Protein AF-A0ABD4Z8I0-F1 (afdb_monomer_lite)

Organism: NCBI:txid3050454

Radius of gyration: 18.91 Å; chains: 1; bounding box: 62×38×51 Å

InterPro domains:
  IPR009181 Methanogenesis marker 8 protein [PF09872] (15-259)

Foldseek 3Di:
DFWWWFAFQQWIWTQDQVRDIDGPGWHPHQAAVLCCVQPVDGGGGRVVRSVLVSVCCVPQVALHLSGWQDQDAQDLDFPLVLVLVCLVVPLWQWEFDQAAQQATKTQRHSSLSNRRRRSGGGTPAHAHDPSVCVVCVVNPIDGQDNHGSYHQQLSSLVVCLVVPIQRYEYEDELVRLVSLVSNVVSCVVSVGHYAYAYDNNSNHDPVSLVSCLSHQKHFCGPPVSSQVSCQQQFPDWDDASGTMGGRDPSSVVSVVVSVVPDPDDDDDDDDRPPDHDDDPDDPPPDDDD

pLDDT: mean 91.55, std 12.1, range [33.56, 98.88]

Secondary structure (DSSP, 8-state):
--EEEEEETTEEEEEETTS-EEEEE--S-S--HHHHHHH---S--HHHHHHHHHHHHHHH-TTSTT-----S---TT-HHHHHHHHHHTTS-SEEEEEETTTEEEEE-SHHHHHHHHTT--EEEE----HHHHHHHHHTTEEES-TTT----HHHHHHHHHHTT-SEEEEEEEGGGTHHHHHHHHHHHHHT-EEEEEEE-GGG--GGGHHHHTT-SEEE-TT-HHHHHHHHTT-SEEE-SSS-EEE-SHHHHHHHHHHHHT-SS-------PSSP--------TT----

Structure (mmCIF, N/CA/C/O backbone):
data_AF-A0ABD4Z8I0-F1
#
_entry.id   AF-A0ABD4Z8I0-F1
#
loop_
_atom_site.group_PDB
_atom_site.id
_atom_site.type_symbol
_atom_site.label_atom_id
_atom_site.label_alt_id
_atom_site.label_comp_id
_atom_site.label_asym_id
_atom_site.label_entity_id
_atom_site.label_seq_id
_atom_site.pdbx_PDB_ins_code
_atom_site.Cartn_x
_atom_site.Cartn_y
_atom_site.Cartn_z
_atom_site.occupancy
_atom_site.B_iso_or_equiv
_atom_site.auth_seq_id
_atom_site.auth_comp_id
_atom_site.auth_asym_id
_atom_site.auth_atom_id
_atom_site.pdbx_PDB_model_num
ATOM 1 N N . MET A 1 1 ? 5.640 9.963 -25.046 1.00 85.56 1 MET A N 1
ATOM 2 C CA . MET A 1 1 ? 5.713 8.555 -24.612 1.00 85.56 1 MET A CA 1
ATOM 3 C C . MET A 1 1 ? 5.265 8.479 -23.166 1.00 85.56 1 MET A C 1
ATOM 5 O O . MET A 1 1 ? 5.742 9.273 -22.357 1.00 85.56 1 MET A O 1
ATOM 9 N N . ARG A 1 2 ? 4.305 7.608 -22.857 1.00 96.38 2 ARG A N 1
ATOM 10 C CA . ARG A 1 2 ? 3.796 7.412 -21.491 1.00 96.38 2 ARG A CA 1
ATOM 11 C C . ARG A 1 2 ? 4.719 6.479 -20.707 1.00 96.38 2 ARG A C 1
ATOM 13 O O . ARG A 1 2 ? 5.420 5.656 -21.296 1.00 96.38 2 ARG A O 1
ATOM 20 N N . PHE A 1 3 ? 4.725 6.626 -19.385 1.00 98.00 3 PHE A N 1
ATOM 21 C CA . PHE A 1 3 ? 5.521 5.791 -18.491 1.00 98.00 3 PHE A CA 1
ATOM 22 C C . PHE A 1 3 ? 4.865 5.639 -17.118 1.00 98.00 3 PHE A C 1
ATOM 24 O O . PHE A 1 3 ? 4.174 6.544 -16.641 1.00 98.00 3 PHE A O 1
ATOM 31 N N . HIS A 1 4 ? 5.124 4.502 -16.482 1.00 98.19 4 HIS A N 1
ATOM 32 C CA . HIS A 1 4 ? 4.939 4.301 -15.050 1.00 98.19 4 HIS A CA 1
ATOM 33 C C . HIS A 1 4 ? 6.211 4.731 -14.322 1.00 98.19 4 HIS A C 1
ATOM 35 O O . HIS A 1 4 ? 7.306 4.590 -14.862 1.00 98.19 4 HIS A O 1
ATOM 41 N N . GLU A 1 5 ? 6.080 5.223 -13.097 1.00 98.06 5 GLU A N 1
ATOM 42 C CA . GLU A 1 5 ? 7.214 5.513 -12.222 1.00 98.06 5 GLU A CA 1
ATOM 43 C C . GLU A 1 5 ? 7.018 4.755 -10.912 1.00 98.06 5 GLU A C 1
ATOM 45 O O . GLU A 1 5 ? 5.968 4.878 -10.277 1.00 98.06 5 GLU A O 1
ATOM 50 N N . ALA A 1 6 ? 7.989 3.928 -10.530 1.00 96.88 6 ALA A N 1
ATOM 51 C CA . ALA A 1 6 ? 7.860 2.984 -9.425 1.00 96.88 6 ALA A CA 1
ATOM 52 C C . ALA A 1 6 ? 9.113 2.948 -8.542 1.00 96.88 6 ALA A C 1
ATOM 54 O O . ALA A 1 6 ? 10.207 3.338 -8.944 1.00 96.88 6 ALA A O 1
ATOM 55 N N . LEU A 1 7 ? 8.935 2.446 -7.324 1.00 93.62 7 LEU A N 1
ATOM 56 C CA . LEU A 1 7 ? 9.981 2.210 -6.344 1.00 93.62 7 LEU A CA 1
ATOM 57 C C . LEU A 1 7 ? 10.400 0.749 -6.395 1.00 93.62 7 LEU A C 1
ATOM 59 O O . LEU A 1 7 ? 9.607 -0.124 -6.064 1.00 93.62 7 LEU A O 1
ATOM 63 N N . VAL A 1 8 ? 11.652 0.460 -6.729 1.00 89.06 8 VAL A N 1
ATOM 64 C CA . VAL A 1 8 ? 12.157 -0.921 -6.780 1.00 89.06 8 VAL A CA 1
ATOM 65 C C . VAL A 1 8 ? 13.510 -0.963 -6.093 1.00 89.06 8 VAL A C 1
ATOM 67 O O . VAL A 1 8 ? 14.399 -0.209 -6.443 1.00 89.06 8 VAL A O 1
ATOM 70 N N . MET A 1 9 ? 13.674 -1.794 -5.061 1.00 82.50 9 MET A N 1
ATOM 71 C CA . MET A 1 9 ? 14.958 -1.966 -4.350 1.00 82.50 9 MET A CA 1
ATOM 72 C C . MET A 1 9 ? 15.598 -0.673 -3.794 1.00 82.50 9 MET A C 1
ATOM 74 O O . MET A 1 9 ? 16.811 -0.602 -3.614 1.00 82.50 9 MET A O 1
ATOM 78 N N . GLY A 1 10 ? 14.799 0.349 -3.473 1.00 84.12 10 GLY A N 1
ATOM 79 C CA . GLY A 1 10 ? 15.341 1.648 -3.052 1.00 84.12 10 GLY A CA 1
ATOM 80 C C . GLY A 1 10 ? 15.890 2.488 -4.208 1.00 84.12 10 GLY A C 1
ATOM 81 O O . GLY A 1 10 ? 16.759 3.321 -3.977 1.00 84.12 10 GLY A O 1
ATOM 82 N N . SER A 1 11 ? 15.390 2.243 -5.416 1.00 89.88 11 SER A N 1
ATOM 83 C CA . SER A 1 11 ? 15.531 3.065 -6.617 1.00 89.88 11 SER A CA 1
ATOM 84 C C . SER A 1 11 ? 14.196 3.672 -7.017 1.00 89.88 11 SER A C 1
ATOM 86 O O . SER A 1 11 ? 13.140 3.157 -6.640 1.00 89.88 11 SER A O 1
ATOM 88 N N . VAL A 1 12 ? 14.268 4.697 -7.860 1.00 95.25 12 VAL A N 1
ATOM 89 C CA . VAL A 1 12 ? 13.157 5.164 -8.691 1.00 95.25 12 VAL A CA 1
ATOM 90 C C . VAL A 1 12 ? 13.407 4.686 -10.116 1.00 95.25 12 VAL A C 1
ATOM 92 O O . VAL A 1 12 ? 14.490 4.901 -10.660 1.00 95.25 12 VAL A O 1
ATOM 95 N N . VAL A 1 13 ? 12.418 4.024 -10.708 1.00 96.88 13 VAL A N 1
ATOM 96 C CA . VAL A 1 13 ? 12.482 3.497 -12.076 1.00 96.88 13 VAL A CA 1
ATOM 97 C C . VAL A 1 13 ? 11.341 4.048 -12.914 1.00 96.88 13 VAL A C 1
ATOM 99 O O . VAL A 1 13 ? 10.226 4.201 -12.412 1.00 96.88 13 VAL A O 1
ATOM 102 N N . ARG A 1 14 ? 11.602 4.294 -14.198 1.00 98.12 14 ARG A N 1
ATOM 103 C CA . ARG A 1 14 ? 10.578 4.578 -15.205 1.00 98.12 14 ARG A CA 1
ATOM 104 C C . ARG A 1 14 ? 10.421 3.384 -16.128 1.00 98.12 14 ARG A C 1
ATOM 106 O O . ARG A 1 14 ? 11.404 2.879 -16.662 1.00 98.12 14 ARG A O 1
ATOM 113 N N . ILE A 1 15 ? 9.180 2.948 -16.312 1.00 98.06 15 ILE A N 1
ATOM 114 C CA . ILE A 1 15 ? 8.806 1.868 -17.225 1.00 98.06 15 ILE A CA 1
ATOM 115 C C . ILE A 1 15 ? 7.952 2.479 -18.328 1.00 98.06 15 ILE A C 1
ATOM 117 O O . ILE A 1 15 ? 6.819 2.898 -18.082 1.00 98.06 15 ILE A O 1
ATOM 121 N N . TYR A 1 16 ? 8.505 2.572 -19.529 1.00 97.75 16 TYR A N 1
ATOM 122 C CA . TYR A 1 16 ? 7.859 3.202 -20.674 1.00 97.75 16 TYR A CA 1
ATOM 123 C C . TYR A 1 16 ? 6.916 2.233 -21.392 1.00 97.75 16 TYR A C 1
ATOM 125 O O . TYR A 1 16 ? 7.100 1.018 -21.349 1.00 97.75 16 TYR A O 1
ATOM 133 N N . GLU A 1 17 ? 5.914 2.770 -22.092 1.00 95.44 17 GLU A N 1
ATOM 134 C CA . GLU A 1 17 ? 4.893 1.965 -22.791 1.00 95.44 17 GLU A CA 1
ATOM 135 C C . GLU A 1 17 ? 5.459 1.020 -23.869 1.00 95.44 17 GLU A C 1
ATOM 137 O O . GLU A 1 17 ? 4.833 0.023 -24.212 1.00 95.44 17 GLU A O 1
ATOM 142 N N . ASN A 1 18 ? 6.666 1.295 -24.374 1.00 95.12 18 ASN A N 1
ATOM 143 C CA . ASN A 1 18 ? 7.387 0.432 -25.315 1.00 95.12 18 ASN A CA 1
ATOM 144 C C . ASN A 1 18 ? 8.203 -0.688 -24.635 1.00 95.12 18 ASN A C 1
ATOM 146 O O . ASN A 1 18 ? 8.913 -1.427 -25.314 1.00 95.12 18 ASN A O 1
ATOM 150 N N . GLY A 1 19 ? 8.148 -0.797 -23.308 1.00 94.56 19 GLY A N 1
ATOM 151 C CA . GLY A 1 19 ? 8.889 -1.782 -22.526 1.00 94.56 19 GLY A CA 1
ATOM 152 C C . GLY A 1 19 ? 10.311 -1.369 -22.137 1.00 94.56 19 GLY A C 1
ATOM 153 O O . GLY A 1 19 ? 11.003 -2.143 -21.474 1.00 94.56 19 GLY A O 1
ATOM 154 N N . PHE A 1 20 ? 10.764 -0.169 -22.520 1.00 96.69 20 PHE A N 1
ATOM 155 C CA . PHE A 1 20 ? 12.043 0.363 -22.056 1.00 96.69 20 PHE A CA 1
ATOM 156 C C . PHE A 1 20 ? 11.981 0.670 -20.554 1.00 96.69 20 PHE A C 1
ATOM 158 O O . PHE A 1 20 ? 10.983 1.201 -20.060 1.00 96.69 20 PHE A O 1
ATOM 165 N N . VAL A 1 21 ? 13.051 0.339 -19.831 1.00 97.31 21 VAL A N 1
ATOM 166 C CA . VAL A 1 21 ? 13.174 0.556 -18.387 1.00 97.31 21 VAL A CA 1
ATOM 167 C C . VAL A 1 21 ? 14.379 1.451 -18.138 1.00 97.31 21 VAL A C 1
ATOM 169 O O . VAL A 1 21 ? 15.482 1.141 -18.569 1.00 97.31 21 VAL A O 1
ATOM 172 N N . GLU A 1 22 ? 14.158 2.551 -17.429 1.00 96.62 22 GLU A N 1
ATOM 173 C CA . GLU A 1 22 ? 15.185 3.517 -17.045 1.00 96.62 22 GLU A CA 1
ATOM 174 C C . GLU A 1 22 ? 15.297 3.555 -15.519 1.00 96.62 22 GLU A C 1
ATOM 176 O O . GLU A 1 22 ? 14.308 3.792 -14.818 1.00 96.62 22 GLU A O 1
ATOM 181 N N . VAL A 1 23 ? 16.502 3.350 -14.986 1.00 95.19 23 VAL A N 1
ATOM 182 C CA . VAL A 1 23 ? 16.783 3.527 -13.556 1.00 95.19 23 VAL A CA 1
ATOM 183 C C . VAL A 1 23 ? 17.153 4.990 -13.311 1.00 95.19 23 VAL A C 1
ATOM 185 O O . VAL A 1 23 ? 18.287 5.400 -13.530 1.00 95.19 23 VAL A O 1
ATOM 188 N N . VAL A 1 24 ? 16.177 5.785 -12.871 1.00 94.69 24 VAL A N 1
ATOM 189 C CA . VAL A 1 24 ? 16.322 7.239 -12.673 1.00 94.69 24 VAL A CA 1
ATOM 190 C C . VAL A 1 24 ? 17.129 7.552 -11.414 1.00 94.69 24 VAL A C 1
ATOM 192 O O . VAL A 1 24 ? 17.968 8.449 -11.411 1.00 94.69 24 VAL A O 1
ATOM 195 N N . GLU A 1 25 ? 16.899 6.792 -10.341 1.00 90.62 25 GLU A N 1
ATOM 196 C CA . GLU A 1 25 ? 17.693 6.871 -9.114 1.00 90.62 25 GLU A CA 1
ATOM 197 C C . GLU A 1 25 ? 18.326 5.517 -8.796 1.00 90.62 25 GLU A C 1
ATOM 199 O O . GLU A 1 25 ? 17.646 4.491 -8.721 1.00 90.62 25 GLU A O 1
ATOM 204 N N . LYS A 1 26 ? 19.640 5.516 -8.558 1.00 85.50 26 LYS A N 1
ATOM 205 C CA . LYS A 1 26 ? 20.409 4.309 -8.229 1.00 85.50 26 LYS A CA 1
ATOM 206 C C . LYS A 1 26 ? 19.946 3.689 -6.902 1.00 85.50 26 LYS A C 1
ATOM 208 O O . LYS A 1 26 ? 19.516 4.420 -6.005 1.00 85.50 26 LYS A O 1
ATOM 213 N N . PRO A 1 27 ? 20.055 2.358 -6.738 1.00 81.69 27 PRO A N 1
ATOM 214 C CA . PRO A 1 27 ? 19.539 1.690 -5.550 1.00 81.69 27 PRO A CA 1
ATOM 215 C C . PRO A 1 27 ? 20.328 2.098 -4.310 1.00 81.69 27 PRO A C 1
ATOM 217 O O . PRO A 1 27 ? 21.538 1.889 -4.234 1.00 81.69 27 PRO A O 1
ATOM 220 N N . ARG A 1 28 ? 19.631 2.634 -3.302 1.00 79.19 28 ARG A N 1
ATOM 221 C CA . ARG A 1 28 ? 20.237 2.934 -1.991 1.00 79.19 28 ARG A CA 1
ATOM 222 C C . ARG A 1 28 ? 20.462 1.684 -1.142 1.00 79.19 28 ARG A C 1
ATOM 224 O O . ARG A 1 28 ? 21.329 1.675 -0.275 1.00 79.19 28 ARG A O 1
ATOM 231 N N . ASN A 1 29 ? 19.705 0.618 -1.404 1.00 68.25 29 ASN A N 1
ATOM 232 C CA . ASN A 1 29 ? 19.872 -0.656 -0.718 1.00 68.25 29 ASN A CA 1
ATOM 233 C C . ASN A 1 29 ? 20.777 -1.566 -1.534 1.00 68.25 29 ASN A C 1
ATOM 235 O O . ASN A 1 29 ? 20.322 -2.151 -2.513 1.00 68.25 29 ASN A O 1
ATOM 239 N N . LEU A 1 30 ? 22.017 -1.773 -1.095 1.00 66.06 30 LEU A N 1
ATOM 240 C CA . LEU A 1 30 ? 22.921 -2.735 -1.736 1.00 66.06 30 LEU A CA 1
ATOM 241 C C . LEU A 1 30 ? 22.461 -4.189 -1.565 1.00 66.06 30 LEU A C 1
ATOM 243 O O . LEU A 1 30 ? 22.840 -5.039 -2.363 1.00 66.06 30 LEU A O 1
ATOM 247 N N . PHE A 1 31 ? 21.632 -4.475 -0.559 1.00 67.31 31 PHE A N 1
ATOM 248 C CA . PHE A 1 31 ? 21.073 -5.796 -0.295 1.00 67.31 31 PHE A CA 1
ATOM 249 C C . PHE A 1 31 ? 19.649 -5.674 0.254 1.00 67.31 31 PHE A C 1
ATOM 251 O O . PHE A 1 31 ? 19.366 -4.824 1.098 1.00 67.31 31 PHE A O 1
ATOM 258 N N . CYS A 1 32 ? 18.745 -6.535 -0.216 1.00 66.88 32 CYS A N 1
ATOM 259 C CA . CYS A 1 32 ? 17.388 -6.637 0.304 1.00 66.88 32 CYS A CA 1
ATOM 260 C C . CYS A 1 32 ? 17.025 -8.117 0.488 1.00 66.88 32 CYS A C 1
ATOM 262 O O . CYS A 1 32 ? 16.936 -8.850 -0.495 1.00 66.88 32 CYS A O 1
ATOM 264 N N . PRO A 1 33 ? 16.759 -8.575 1.717 1.00 67.00 33 PRO A N 1
ATOM 265 C CA . PRO A 1 33 ? 16.459 -9.983 1.964 1.00 67.00 33 PRO A CA 1
ATOM 266 C C . PRO A 1 33 ? 15.163 -10.483 1.315 1.00 67.00 33 PRO A C 1
ATOM 268 O O . PRO A 1 33 ? 15.083 -11.650 0.943 1.00 67.00 33 PRO A O 1
ATOM 271 N N . TYR A 1 34 ? 14.163 -9.611 1.131 1.00 72.00 34 TYR A N 1
ATOM 272 C CA . TYR A 1 34 ? 12.989 -9.933 0.309 1.00 72.00 34 TYR A CA 1
ATOM 273 C C . TYR A 1 34 ? 13.401 -10.210 -1.135 1.00 72.00 34 TYR A C 1
ATOM 275 O O . TYR A 1 34 ? 12.958 -11.192 -1.717 1.00 72.00 34 TYR A O 1
ATOM 283 N N . MET A 1 35 ? 14.309 -9.404 -1.688 1.00 74.31 35 MET A N 1
ATOM 284 C CA . MET A 1 35 ? 14.803 -9.609 -3.048 1.00 74.31 35 MET A CA 1
ATOM 285 C C . MET A 1 35 ? 15.631 -10.883 -3.187 1.00 74.31 35 MET A C 1
ATOM 287 O O . MET A 1 35 ? 15.510 -11.573 -4.195 1.00 74.31 35 MET A O 1
ATOM 291 N N . LEU A 1 36 ? 16.413 -11.237 -2.166 1.00 72.31 36 LEU A N 1
ATOM 292 C CA . LEU A 1 36 ? 17.097 -12.525 -2.123 1.00 72.31 36 LEU A CA 1
ATOM 293 C C . LEU A 1 36 ? 16.096 -13.686 -2.088 1.00 72.31 36 LEU A C 1
ATOM 295 O O . LEU A 1 36 ? 16.234 -14.629 -2.858 1.00 72.31 36 LEU A O 1
ATOM 299 N N . ARG A 1 37 ? 15.086 -13.615 -1.214 1.00 73.38 37 ARG A N 1
ATOM 300 C CA . ARG A 1 37 ? 14.107 -14.694 -1.021 1.00 73.38 37 ARG A CA 1
ATOM 301 C C . ARG A 1 37 ? 13.202 -14.893 -2.236 1.00 73.38 37 ARG A C 1
ATOM 303 O O . ARG A 1 37 ? 12.928 -16.029 -2.592 1.00 73.38 37 ARG A O 1
ATOM 310 N N . VAL A 1 38 ? 12.725 -13.804 -2.836 1.00 71.06 38 VAL A N 1
ATOM 311 C CA . VAL A 1 38 ? 11.720 -13.848 -3.910 1.00 71.06 38 VAL A CA 1
ATOM 312 C C . VAL A 1 38 ? 12.360 -13.898 -5.298 1.00 71.06 38 VAL A C 1
ATOM 314 O O . VAL A 1 38 ? 11.817 -14.542 -6.186 1.00 71.06 38 VAL A O 1
ATOM 317 N N . TYR A 1 39 ? 13.518 -13.257 -5.492 1.00 73.12 39 TYR A N 1
ATOM 318 C CA . TYR A 1 39 ? 14.151 -13.117 -6.813 1.00 73.12 39 TYR A CA 1
ATOM 319 C C . TYR A 1 39 ? 15.596 -13.641 -6.870 1.00 73.12 39 TYR A C 1
ATOM 321 O O . TYR A 1 39 ? 16.251 -13.494 -7.896 1.00 73.12 39 TYR A O 1
ATOM 329 N N . GLY A 1 40 ? 16.140 -14.213 -5.789 1.00 73.62 40 GLY A N 1
ATOM 330 C CA . GLY A 1 40 ? 17.520 -14.720 -5.761 1.00 73.62 40 GLY A CA 1
ATOM 331 C C . GLY A 1 40 ? 18.603 -13.633 -5.809 1.00 73.62 40 GLY A C 1
ATOM 332 O O . GLY A 1 40 ? 19.782 -13.936 -5.999 1.00 73.62 40 GLY A O 1
ATOM 333 N N . VAL A 1 41 ? 18.236 -12.361 -5.630 1.00 74.31 41 VAL A N 1
ATOM 334 C CA . VAL A 1 41 ? 19.145 -11.222 -5.807 1.00 74.31 41 VAL A CA 1
ATOM 335 C C . VAL A 1 41 ? 20.011 -10.995 -4.565 1.00 74.31 41 VAL A C 1
ATOM 337 O O . VAL A 1 41 ? 19.510 -10.674 -3.488 1.00 74.31 41 VAL A O 1
ATOM 340 N N . ARG A 1 42 ? 21.336 -11.107 -4.729 1.00 71.94 42 ARG A N 1
ATOM 341 C CA . ARG A 1 42 ? 22.329 -10.935 -3.647 1.00 71.94 42 ARG A CA 1
ATOM 342 C C . ARG A 1 42 ? 22.892 -9.522 -3.517 1.00 71.94 42 ARG A C 1
ATOM 344 O O . ARG A 1 42 ? 23.338 -9.159 -2.435 1.00 71.94 42 ARG A O 1
ATOM 351 N N . LYS A 1 43 ? 22.898 -8.738 -4.595 1.00 73.44 43 LYS A N 1
ATOM 352 C CA . LYS A 1 43 ? 23.393 -7.359 -4.595 1.00 73.44 43 LYS A CA 1
ATOM 353 C C . LYS A 1 43 ? 22.575 -6.515 -5.560 1.00 73.44 43 LYS A C 1
ATOM 355 O O . LYS A 1 43 ? 22.285 -6.973 -6.659 1.00 73.44 43 LYS A O 1
ATOM 360 N N . SER A 1 44 ? 22.224 -5.302 -5.155 1.00 71.50 44 SER A N 1
ATOM 361 C CA . SER A 1 44 ? 21.521 -4.346 -6.009 1.00 71.50 44 SER A CA 1
ATOM 36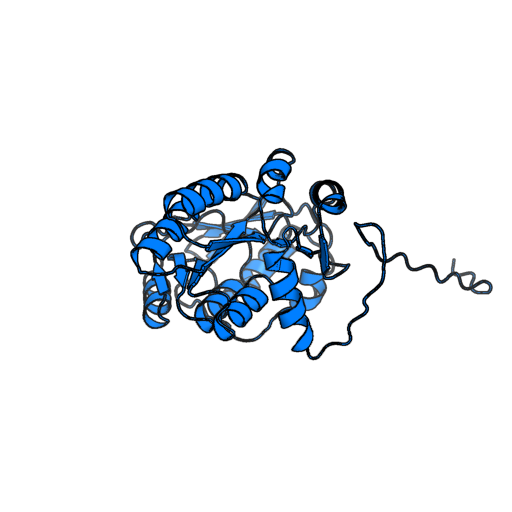2 C C . SER A 1 44 ? 22.518 -3.435 -6.724 1.00 71.50 44 SER A C 1
ATOM 364 O O . SER A 1 44 ? 23.365 -2.806 -6.090 1.00 71.50 44 SER A O 1
ATOM 366 N N . CYS A 1 45 ? 22.374 -3.335 -8.038 1.00 80.44 45 CYS A N 1
ATOM 367 C CA . CYS A 1 45 ? 22.930 -2.292 -8.898 1.00 80.44 45 CYS A CA 1
ATOM 368 C C . CYS A 1 45 ? 21.864 -1.918 -9.940 1.00 80.44 45 CYS A C 1
ATOM 370 O O . CYS A 1 45 ? 20.795 -2.530 -9.960 1.00 80.44 45 CYS A O 1
ATOM 372 N N . GLU A 1 46 ? 22.133 -0.922 -10.781 1.00 84.31 46 GLU A N 1
ATOM 373 C CA . GLU A 1 46 ? 21.199 -0.490 -11.833 1.00 84.31 46 GLU A CA 1
ATOM 374 C C . GLU A 1 46 ? 20.771 -1.652 -12.736 1.00 84.31 46 GLU A C 1
ATOM 376 O O . GLU A 1 46 ? 19.575 -1.908 -12.848 1.00 84.31 46 GLU A O 1
ATOM 381 N N . ASP A 1 47 ? 21.725 -2.432 -13.251 1.00 86.56 47 ASP A N 1
ATOM 382 C CA . ASP A 1 47 ? 21.445 -3.583 -14.124 1.00 86.56 47 ASP A CA 1
ATOM 383 C C . ASP A 1 47 ? 20.528 -4.616 -13.456 1.00 86.56 47 ASP A C 1
ATOM 385 O O . ASP A 1 47 ? 19.630 -5.180 -14.077 1.00 86.56 47 ASP A O 1
ATOM 389 N N . VAL A 1 48 ? 20.726 -4.857 -12.156 1.00 86.00 48 VAL A N 1
ATOM 390 C CA . VAL A 1 48 ? 19.898 -5.788 -11.380 1.00 86.00 48 VAL A CA 1
ATOM 391 C C . VAL A 1 48 ? 18.494 -5.229 -11.168 1.00 86.00 48 VAL A C 1
ATOM 393 O O . VAL A 1 48 ? 17.522 -5.978 -11.264 1.00 86.00 48 VAL A O 1
ATOM 396 N N . VAL A 1 49 ? 18.365 -3.930 -10.891 1.00 88.44 49 VAL A N 1
ATOM 397 C CA . VAL A 1 49 ? 17.058 -3.271 -10.761 1.00 88.44 49 VAL A CA 1
ATOM 398 C C . VAL A 1 49 ? 16.298 -3.364 -12.082 1.00 88.44 49 VAL A C 1
ATOM 400 O O . VAL A 1 49 ? 15.144 -3.795 -12.089 1.00 88.44 49 VAL A O 1
ATOM 403 N N . GLU A 1 50 ? 16.949 -3.035 -13.197 1.00 92.81 50 GLU A N 1
ATOM 404 C CA . GLU A 1 50 ? 16.371 -3.144 -14.535 1.00 92.81 50 GLU A CA 1
ATOM 405 C C . GLU A 1 50 ? 15.949 -4.587 -14.847 1.00 92.81 50 GLU A C 1
ATOM 407 O O . GLU A 1 50 ? 14.821 -4.831 -15.281 1.00 92.81 50 GLU A O 1
ATOM 412 N N . HIS A 1 51 ? 16.821 -5.558 -14.560 1.00 91.44 51 HIS A N 1
ATOM 413 C CA . HIS A 1 51 ? 16.547 -6.975 -14.775 1.00 91.44 51 HIS A CA 1
ATOM 414 C C . HIS A 1 51 ? 15.340 -7.465 -13.967 1.00 91.44 51 HIS A C 1
ATOM 416 O O . HIS A 1 51 ? 14.471 -8.139 -14.514 1.00 91.44 51 HIS A O 1
ATOM 422 N N . VAL A 1 52 ? 15.238 -7.096 -12.685 1.00 90.62 52 VAL A N 1
ATOM 423 C CA . VAL A 1 52 ? 14.086 -7.446 -11.839 1.00 90.62 52 VAL A CA 1
ATOM 424 C C . VAL A 1 52 ? 12.796 -6.852 -12.397 1.00 90.62 52 VAL A C 1
ATOM 426 O O . VAL A 1 52 ? 11.775 -7.538 -12.435 1.00 90.62 52 VAL A O 1
ATOM 429 N N . VAL A 1 53 ? 12.814 -5.584 -12.819 1.00 94.38 53 VAL A N 1
ATOM 430 C CA . VAL A 1 53 ? 11.632 -4.937 -13.408 1.00 94.38 53 VAL A CA 1
ATOM 431 C C . VAL A 1 53 ? 11.209 -5.676 -14.675 1.00 94.38 53 VAL A C 1
ATOM 433 O O . VAL A 1 53 ? 10.050 -6.073 -14.784 1.00 94.38 53 VAL A O 1
ATOM 436 N N . LYS A 1 54 ? 12.149 -5.955 -15.584 1.00 95.19 54 LYS A N 1
ATOM 437 C CA . LYS A 1 54 ? 11.885 -6.721 -16.810 1.00 95.19 54 LYS A CA 1
ATOM 438 C C . LYS A 1 54 ? 11.352 -8.121 -16.516 1.00 95.19 54 LYS A C 1
ATOM 440 O O . LYS A 1 54 ? 10.388 -8.544 -17.148 1.00 95.19 54 LYS A O 1
ATOM 445 N N . LEU A 1 55 ? 11.908 -8.819 -15.526 1.00 93.69 55 LEU A N 1
ATOM 446 C CA . LEU A 1 55 ? 11.415 -10.129 -15.100 1.00 93.69 55 LEU A CA 1
ATOM 447 C C . LEU A 1 55 ? 9.954 -10.046 -14.645 1.00 93.69 55 LEU A C 1
ATOM 449 O O . LEU A 1 55 ? 9.140 -10.867 -15.055 1.00 93.69 55 LEU A O 1
ATOM 453 N N . LYS A 1 56 ? 9.592 -9.034 -13.850 1.00 94.12 56 LYS A N 1
ATOM 454 C CA . LYS A 1 56 ? 8.203 -8.831 -13.413 1.00 94.12 56 LYS A CA 1
ATOM 455 C C . LYS A 1 56 ? 7.255 -8.542 -14.573 1.00 94.12 56 LYS A C 1
ATOM 457 O O . LYS A 1 56 ? 6.136 -9.048 -14.576 1.00 94.12 56 LYS A O 1
ATOM 462 N N . MET A 1 57 ? 7.698 -7.756 -15.551 1.00 95.56 57 MET A N 1
ATOM 463 C CA . MET A 1 57 ? 6.924 -7.485 -16.764 1.00 95.56 57 MET A CA 1
ATOM 464 C C . MET A 1 57 ? 6.695 -8.765 -17.573 1.00 95.56 57 MET A C 1
ATOM 466 O O . MET A 1 57 ? 5.591 -8.998 -18.047 1.00 95.56 57 MET A O 1
ATOM 470 N N . VAL A 1 58 ? 7.712 -9.621 -17.700 1.00 95.56 58 VAL A N 1
ATOM 471 C CA . VAL A 1 58 ? 7.611 -10.883 -18.450 1.00 95.56 58 VAL A CA 1
ATOM 472 C C . VAL A 1 58 ? 6.744 -11.910 -17.719 1.00 95.56 58 VAL A C 1
ATOM 474 O O . VAL A 1 58 ? 5.867 -12.510 -18.330 1.00 95.56 58 VAL A O 1
ATOM 477 N N . VAL A 1 59 ? 6.980 -12.116 -16.422 1.00 94.44 59 VAL A N 1
ATOM 478 C CA . VAL A 1 59 ? 6.347 -13.195 -15.646 1.00 94.44 59 VAL A CA 1
ATOM 479 C C . VAL A 1 59 ? 4.925 -12.835 -15.223 1.00 94.44 59 VAL A C 1
ATOM 481 O O . VAL A 1 59 ? 4.036 -13.678 -15.276 1.00 94.44 59 VAL A O 1
ATOM 484 N N . PHE A 1 60 ? 4.702 -11.590 -14.802 1.00 95.50 60 PHE A N 1
ATOM 485 C CA . PHE A 1 60 ? 3.426 -11.152 -14.233 1.00 95.50 60 PHE A CA 1
ATOM 486 C C . PHE A 1 60 ? 2.695 -10.140 -15.114 1.00 95.50 60 PHE A C 1
ATOM 488 O O . PHE A 1 60 ? 1.617 -9.689 -14.742 1.00 95.50 60 PHE A O 1
ATOM 495 N N . GLY A 1 61 ? 3.271 -9.721 -16.243 1.00 96.81 61 GLY A N 1
ATOM 496 C CA . GLY A 1 61 ? 2.654 -8.717 -17.107 1.00 96.81 61 GLY A CA 1
ATOM 497 C C . GLY A 1 61 ? 2.551 -7.323 -16.483 1.00 96.81 61 GLY A C 1
ATOM 498 O O . GLY A 1 61 ? 1.825 -6.493 -17.032 1.00 96.81 61 GLY A O 1
ATOM 499 N N . LEU A 1 62 ? 3.221 -7.054 -15.350 1.00 96.38 62 LEU A N 1
ATOM 500 C CA . LEU A 1 62 ? 3.155 -5.744 -14.689 1.00 96.38 62 LEU A CA 1
ATOM 501 C C . LEU A 1 62 ? 3.534 -4.631 -15.667 1.00 96.38 62 LEU A C 1
ATOM 503 O O . LEU A 1 62 ? 4.427 -4.808 -16.494 1.00 96.38 62 LEU A O 1
ATOM 507 N N . PHE A 1 63 ? 2.881 -3.483 -15.528 1.00 97.25 63 PHE A N 1
ATOM 508 C CA . PHE A 1 63 ? 3.046 -2.284 -16.349 1.00 97.25 63 PHE A CA 1
ATOM 509 C C . PHE A 1 63 ? 2.598 -2.459 -17.811 1.00 97.25 63 PHE A C 1
ATOM 511 O O . PHE A 1 63 ? 2.995 -1.685 -18.680 1.00 97.25 63 PHE A O 1
ATOM 518 N N . THR A 1 64 ? 1.786 -3.483 -18.106 1.00 97.19 64 THR A N 1
ATOM 519 C CA . THR A 1 64 ? 1.293 -3.785 -19.461 1.00 97.19 64 THR A CA 1
ATOM 520 C C . THR A 1 64 ? -0.190 -4.164 -19.466 1.00 97.19 64 THR A C 1
ATOM 522 O O . THR A 1 64 ? -0.773 -4.467 -18.428 1.00 97.19 64 THR A O 1
ATOM 525 N N . SER A 1 65 ? -0.802 -4.236 -20.653 1.00 97.00 65 SER A N 1
ATOM 526 C CA . SER A 1 65 ? -2.177 -4.735 -20.843 1.00 97.00 65 SER A CA 1
ATOM 527 C C . SER A 1 65 ? -2.369 -6.217 -20.505 1.00 97.00 65 SER A C 1
ATOM 529 O O . SER A 1 65 ? -3.499 -6.686 -20.425 1.00 97.00 65 SER A O 1
ATOM 531 N N . ARG A 1 66 ? -1.280 -6.963 -20.276 1.00 96.12 66 ARG A N 1
ATOM 532 C CA . ARG A 1 66 ? -1.297 -8.388 -19.910 1.00 96.12 66 ARG A CA 1
ATOM 533 C C . ARG A 1 66 ? -1.072 -8.619 -18.415 1.00 96.12 66 ARG A C 1
ATOM 535 O O . ARG A 1 66 ? -0.659 -9.710 -18.028 1.00 96.12 66 ARG A O 1
ATOM 542 N N . ARG A 1 67 ? -1.301 -7.598 -17.583 1.00 96.81 67 ARG A N 1
ATOM 543 C CA . ARG A 1 67 ? -1.122 -7.668 -16.130 1.00 96.81 67 ARG A CA 1
ATOM 544 C C . ARG A 1 67 ? -1.886 -8.851 -15.524 1.00 96.81 67 ARG A C 1
ATOM 546 O O . ARG A 1 67 ? -3.112 -8.898 -15.564 1.00 96.81 67 ARG A O 1
ATOM 553 N N . GLY A 1 68 ? -1.152 -9.767 -14.906 1.00 95.38 68 GLY A N 1
ATOM 554 C CA . GLY A 1 68 ? -1.690 -10.862 -14.110 1.00 95.38 68 GLY A CA 1
ATOM 555 C C . GLY A 1 68 ? -2.012 -10.427 -12.680 1.00 95.38 68 GLY A C 1
ATOM 556 O O . GLY A 1 68 ? -1.314 -9.600 -12.092 1.00 95.38 68 GLY A O 1
ATOM 557 N N . PHE A 1 69 ? -3.062 -11.011 -12.103 1.00 95.50 69 PHE A N 1
ATOM 558 C CA . PHE A 1 69 ? -3.490 -10.770 -10.724 1.00 95.50 69 PHE A CA 1
ATOM 559 C C . PHE A 1 69 ? -3.196 -12.012 -9.878 1.00 95.50 69 PHE A C 1
ATOM 561 O O . PHE A 1 69 ? -3.940 -12.988 -9.904 1.00 95.50 69 PHE A O 1
ATOM 568 N N . VAL A 1 70 ? -2.070 -11.991 -9.162 1.00 90.62 70 VAL A N 1
ATOM 56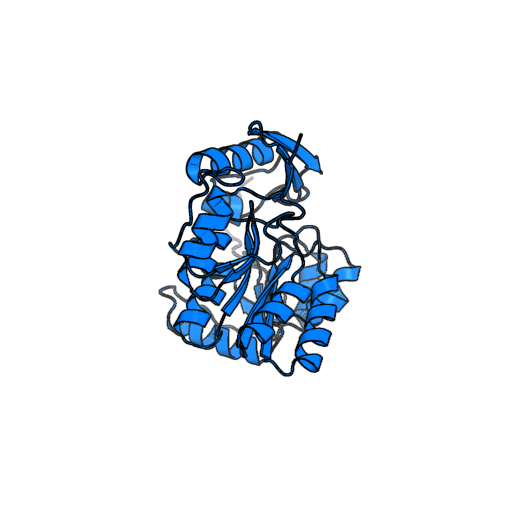9 C CA . VAL A 1 70 ? -1.577 -13.137 -8.380 1.00 90.62 70 VAL A CA 1
ATOM 570 C C . VAL A 1 70 ? -2.280 -13.195 -7.025 1.00 90.62 70 VAL A C 1
ATOM 572 O O . VAL A 1 70 ? -2.037 -12.353 -6.168 1.00 90.62 70 VAL A O 1
ATOM 575 N N . THR A 1 71 ? -3.127 -14.199 -6.808 1.00 90.06 71 THR A N 1
ATOM 576 C CA . THR A 1 71 ? -3.903 -14.357 -5.562 1.00 90.06 71 THR A CA 1
ATOM 577 C C . THR A 1 71 ? -3.217 -15.235 -4.513 1.00 90.06 71 THR A C 1
ATOM 579 O O . THR A 1 71 ? -3.659 -15.291 -3.371 1.00 90.06 71 THR A O 1
ATOM 582 N N . SER A 1 72 ? -2.118 -15.910 -4.860 1.00 87.75 72 SER A N 1
ATOM 583 C CA . SER A 1 72 ? -1.344 -16.709 -3.907 1.00 87.75 72 SER A CA 1
ATOM 584 C C . SER A 1 72 ? -0.566 -15.830 -2.924 1.00 87.75 72 SER A C 1
ATOM 586 O O . SER A 1 72 ? -0.074 -14.756 -3.282 1.00 87.75 72 SER A O 1
ATOM 588 N N . LYS A 1 73 ? -0.384 -16.325 -1.697 1.00 84.31 73 LYS A N 1
ATOM 589 C CA . LYS A 1 73 ? 0.450 -15.697 -0.665 1.00 84.31 73 LYS A CA 1
ATOM 590 C C . LYS A 1 73 ? 1.924 -15.677 -1.092 1.00 84.31 73 LYS A C 1
ATOM 592 O O . LYS A 1 73 ? 2.455 -16.722 -1.460 1.00 84.31 73 LYS A O 1
ATOM 597 N N . VAL A 1 74 ? 2.591 -14.520 -1.021 1.00 80.75 74 VAL A N 1
ATOM 598 C CA . VAL A 1 74 ? 4.016 -14.381 -1.398 1.00 80.75 74 VAL A CA 1
ATOM 599 C C . VAL A 1 74 ? 4.902 -14.226 -0.163 1.00 80.75 74 VAL A C 1
ATOM 601 O O . VAL A 1 74 ? 6.008 -14.765 -0.114 1.00 80.75 74 VAL A O 1
ATOM 604 N N . VAL A 1 75 ? 4.423 -13.508 0.856 1.00 83.38 75 VAL A N 1
ATOM 605 C CA . VAL A 1 75 ? 5.143 -13.295 2.121 1.00 83.38 75 VAL A CA 1
ATOM 606 C C . VAL A 1 75 ? 4.224 -13.404 3.337 1.00 83.38 75 VAL A C 1
ATOM 608 O O . VAL A 1 75 ? 3.016 -13.232 3.252 1.00 83.38 75 VAL A O 1
ATOM 611 N N . SER A 1 76 ? 4.796 -13.662 4.513 1.00 85.12 76 SER A N 1
ATOM 612 C CA . SER A 1 76 ? 4.024 -13.879 5.745 1.00 85.12 76 SER A CA 1
ATOM 613 C C . SER A 1 76 ? 3.433 -12.599 6.335 1.00 85.12 76 SER A C 1
ATOM 615 O O . SER A 1 76 ? 2.330 -12.631 6.864 1.00 85.12 76 SER A O 1
ATOM 617 N N . PHE A 1 77 ? 4.134 -11.469 6.231 1.00 89.75 77 PHE A N 1
ATOM 618 C CA . PHE A 1 77 ? 3.717 -10.180 6.801 1.00 89.75 77 PHE A CA 1
ATOM 619 C C . PHE A 1 77 ? 3.633 -9.097 5.721 1.00 89.75 77 PHE A C 1
ATOM 621 O O . PHE A 1 77 ? 4.091 -7.977 5.918 1.00 89.75 77 PHE A O 1
ATOM 628 N N . GLY A 1 78 ? 3.149 -9.447 4.530 1.00 91.94 78 GLY A N 1
ATOM 629 C CA . GLY A 1 78 ? 2.913 -8.464 3.477 1.00 91.94 78 GLY A CA 1
ATOM 630 C C . GLY A 1 78 ? 1.645 -7.661 3.748 1.00 91.94 78 GLY A C 1
ATOM 631 O O . GLY A 1 78 ? 0.702 -8.145 4.374 1.00 91.94 78 GLY A O 1
ATOM 632 N N . THR A 1 79 ? 1.627 -6.409 3.287 1.00 95.12 79 THR A N 1
ATOM 633 C CA . THR A 1 79 ? 0.448 -5.545 3.424 1.00 95.12 79 THR A CA 1
ATOM 634 C C . THR A 1 79 ? -0.758 -6.150 2.711 1.00 95.12 79 THR A C 1
ATOM 636 O O . THR A 1 79 ? -1.828 -6.218 3.304 1.00 95.12 79 THR A O 1
ATOM 639 N N . SER A 1 80 ? -0.588 -6.624 1.474 1.00 95.88 80 SER A N 1
ATOM 640 C CA . SER A 1 80 ? -1.666 -7.260 0.712 1.00 95.88 80 SER A CA 1
ATOM 641 C C . SER A 1 80 ? -2.199 -8.508 1.399 1.00 95.88 80 SER A C 1
ATOM 643 O O . SER A 1 80 ? -3.409 -8.658 1.497 1.00 95.88 80 SER A O 1
ATOM 645 N N . GLU A 1 81 ? -1.318 -9.338 1.956 1.00 95.56 81 GLU A N 1
ATOM 646 C CA . GLU A 1 81 ? -1.692 -10.575 2.629 1.00 95.56 81 GLU A CA 1
ATOM 647 C C . GLU A 1 81 ? -2.526 -10.311 3.882 1.00 95.56 81 GLU A C 1
ATOM 649 O O . GLU A 1 81 ? -3.576 -10.920 4.064 1.00 95.56 81 GLU A O 1
ATOM 654 N N . ILE A 1 82 ? -2.088 -9.374 4.730 1.00 97.31 82 ILE A N 1
ATOM 655 C CA . ILE A 1 82 ? -2.808 -9.031 5.963 1.00 97.31 82 ILE A CA 1
ATOM 656 C C . ILE A 1 82 ? -4.134 -8.331 5.646 1.00 97.31 82 ILE A C 1
ATOM 658 O O . ILE A 1 82 ? -5.133 -8.596 6.310 1.00 97.31 82 ILE A O 1
ATOM 662 N N . VAL A 1 83 ? -4.172 -7.445 4.645 1.00 98.31 83 VAL A N 1
ATOM 663 C CA . VAL A 1 83 ? -5.416 -6.761 4.257 1.00 98.31 83 VAL A CA 1
ATOM 664 C C . VAL A 1 83 ? -6.402 -7.738 3.623 1.00 98.31 83 VAL A C 1
ATOM 666 O O . VAL A 1 83 ? -7.571 -7.726 3.995 1.00 98.31 83 VAL A O 1
ATOM 669 N N . SER A 1 84 ? -5.941 -8.597 2.712 1.00 97.69 84 SER A N 1
ATOM 670 C CA . SER A 1 84 ? -6.757 -9.624 2.058 1.00 97.69 84 SER A CA 1
ATOM 671 C C . SER A 1 84 ? -7.367 -10.576 3.094 1.00 97.69 84 SER A C 1
ATOM 673 O O . SER A 1 84 ? -8.590 -10.684 3.173 1.00 97.69 84 SER A O 1
ATOM 675 N N . TRP A 1 85 ? -6.547 -11.128 3.996 1.00 97.50 85 TRP A N 1
ATOM 676 C CA . TRP A 1 85 ? -7.028 -11.932 5.123 1.00 97.50 85 TRP A CA 1
ATOM 677 C C . TRP A 1 85 ? -7.986 -11.144 6.032 1.00 97.50 85 TRP A C 1
ATOM 679 O O . TRP A 1 85 ? -9.035 -11.641 6.433 1.00 97.50 85 TRP A O 1
ATOM 689 N N . GLY A 1 86 ? -7.666 -9.882 6.333 1.00 98.31 86 GLY A N 1
ATOM 690 C CA . GLY A 1 86 ? -8.501 -9.027 7.174 1.00 98.31 86 GLY A CA 1
ATOM 691 C C . GLY A 1 86 ? -9.883 -8.775 6.569 1.00 98.31 86 GLY A C 1
ATOM 692 O O . GLY A 1 86 ? -10.871 -8.728 7.299 1.00 98.31 86 GLY A O 1
ATOM 693 N N . MET A 1 87 ? -9.975 -8.668 5.243 1.00 98.25 87 MET A N 1
ATOM 694 C CA . MET A 1 87 ? -11.251 -8.593 4.531 1.00 98.25 87 MET A CA 1
ATOM 695 C C . MET A 1 87 ? -12.035 -9.905 4.635 1.00 98.25 87 MET A C 1
ATOM 697 O O . MET A 1 87 ? -13.220 -9.874 4.954 1.00 98.25 87 MET A O 1
ATOM 701 N N . GLU A 1 88 ? -11.382 -11.056 4.456 1.00 97.56 88 GLU A N 1
ATOM 702 C CA . GLU A 1 88 ? -12.021 -12.379 4.580 1.00 97.56 88 GLU A CA 1
ATOM 703 C C . GLU A 1 88 ? -12.592 -12.633 5.978 1.00 97.56 88 GLU A C 1
ATOM 705 O O . GLU A 1 88 ? -13.638 -13.264 6.124 1.00 97.56 88 GLU A O 1
ATOM 710 N N . LYS A 1 89 ? -11.935 -12.106 7.016 1.00 97.88 89 LYS A N 1
ATOM 711 C CA . LYS A 1 89 ? -12.395 -12.192 8.411 1.00 97.88 89 LYS A CA 1
ATOM 712 C C . LYS A 1 89 ? -13.336 -11.060 8.823 1.00 97.88 89 LYS A C 1
ATOM 714 O O . LYS A 1 89 ? -13.766 -11.012 9.973 1.00 97.88 89 LYS A O 1
ATOM 719 N N . GLY A 1 90 ? -13.667 -10.147 7.910 1.00 97.81 90 GLY A N 1
ATOM 720 C CA . GLY A 1 90 ? -14.594 -9.047 8.165 1.00 97.81 90 GLY A CA 1
ATOM 721 C C . GLY A 1 90 ? -14.027 -7.911 9.023 1.00 97.81 90 GLY A C 1
ATOM 722 O O . GLY A 1 90 ? -14.801 -7.093 9.528 1.00 97.81 90 GLY A O 1
ATOM 723 N N . PHE A 1 91 ? -12.705 -7.807 9.186 1.00 98.50 91 PHE A N 1
ATOM 724 C CA . PHE A 1 91 ? -12.066 -6.627 9.782 1.00 98.50 91 PHE A CA 1
ATOM 725 C C . PHE A 1 91 ? -12.152 -5.405 8.866 1.00 98.50 91 PHE A C 1
ATOM 727 O O . PHE A 1 91 ? -12.228 -4.285 9.364 1.00 98.50 91 PHE A O 1
ATOM 734 N N . PHE A 1 92 ? -12.187 -5.612 7.547 1.00 98.69 92 PHE A N 1
ATOM 735 C CA . PHE A 1 92 ? -12.301 -4.546 6.551 1.00 98.69 92 PHE A CA 1
ATOM 736 C C . PHE A 1 92 ? -13.429 -4.849 5.562 1.00 98.69 92 PHE A C 1
ATOM 738 O O . PHE A 1 92 ? -13.547 -5.970 5.078 1.00 98.69 92 PHE A O 1
ATOM 745 N N . ASP A 1 93 ? -14.232 -3.839 5.236 1.00 98.44 93 ASP A N 1
ATOM 746 C CA . ASP A 1 93 ? -15.287 -3.926 4.221 1.00 98.44 93 ASP A CA 1
ATOM 747 C C . ASP A 1 93 ? -14.708 -3.754 2.810 1.00 98.44 93 ASP A C 1
ATOM 749 O O . ASP A 1 93 ? -15.206 -4.317 1.836 1.00 98.44 93 ASP A O 1
ATOM 753 N N . CYS A 1 94 ? -13.663 -2.933 2.687 1.00 98.69 94 CYS A N 1
ATOM 754 C CA . CYS A 1 94 ? -12.929 -2.729 1.448 1.00 98.69 94 CYS A CA 1
ATOM 755 C C . CYS A 1 94 ? -11.516 -2.204 1.716 1.00 98.69 94 CYS A C 1
ATOM 757 O O . CYS A 1 94 ? -11.179 -1.795 2.833 1.00 98.69 94 CYS A O 1
ATOM 759 N N . ALA A 1 95 ? -10.693 -2.197 0.670 1.00 98.81 95 ALA A N 1
ATOM 760 C CA . ALA A 1 95 ? -9.350 -1.649 0.713 1.00 98.81 95 ALA A CA 1
ATOM 761 C C . ALA A 1 95 ? -9.133 -0.595 -0.372 1.00 98.81 95 ALA A C 1
ATOM 763 O O . ALA A 1 95 ? -9.575 -0.755 -1.507 1.00 98.81 95 ALA A O 1
ATOM 764 N N . VAL A 1 96 ? -8.406 0.462 -0.036 1.00 98.88 96 VAL A N 1
ATOM 765 C CA . VAL A 1 96 ? -7.905 1.462 -0.975 1.00 98.88 96 VAL A CA 1
ATOM 766 C C . VAL A 1 96 ? -6.435 1.146 -1.238 1.00 98.88 96 VAL A C 1
ATOM 768 O O . VAL A 1 96 ? -5.599 1.191 -0.333 1.00 98.88 96 VAL A O 1
ATOM 771 N N . VAL A 1 97 ? -6.142 0.758 -2.476 1.00 98.62 97 VAL A N 1
ATOM 772 C CA . VAL A 1 97 ? -4.817 0.311 -2.927 1.00 98.62 97 VAL A CA 1
ATOM 773 C C . VAL A 1 97 ? -4.437 0.992 -4.239 1.00 98.62 97 VAL A C 1
ATOM 775 O O . VAL A 1 97 ? -5.245 1.693 -4.848 1.00 98.62 97 VAL A O 1
ATOM 778 N N . VAL A 1 98 ? -3.193 0.807 -4.680 1.00 98.50 98 VAL A N 1
ATOM 779 C CA . VAL A 1 98 ? -2.685 1.360 -5.942 1.00 98.50 98 VAL A CA 1
ATOM 780 C C . VAL A 1 98 ? -2.383 0.236 -6.928 1.00 98.50 98 VAL A C 1
ATOM 782 O O . VAL A 1 98 ? -1.691 -0.719 -6.580 1.00 98.50 98 VAL A O 1
ATOM 785 N N . CYS A 1 99 ? -2.869 0.364 -8.163 1.00 98.38 99 CYS A N 1
ATOM 786 C CA . CYS A 1 99 ? -2.682 -0.603 -9.242 1.00 98.38 99 CYS A CA 1
ATOM 787 C C . CYS A 1 99 ? -2.013 0.055 -10.462 1.00 98.38 99 CYS A C 1
ATOM 789 O O . CYS A 1 99 ? -2.456 1.103 -10.937 1.00 98.38 99 CYS A O 1
ATOM 791 N N . ASP A 1 100 ? -0.936 -0.541 -10.982 1.00 97.81 100 ASP A N 1
ATOM 792 C CA . ASP A 1 100 ? -0.336 -0.119 -12.247 1.00 97.81 100 ASP A CA 1
ATOM 793 C C . ASP A 1 100 ? -1.351 -0.269 -13.381 1.00 97.81 100 ASP A C 1
ATOM 795 O O . ASP A 1 100 ? -2.046 -1.269 -13.468 1.00 97.81 100 ASP A O 1
ATOM 799 N N . GLY A 1 101 ? -1.492 0.758 -14.214 1.00 98.19 101 GLY A N 1
ATOM 800 C CA . GLY A 1 101 ? -2.532 0.809 -15.243 1.00 98.19 101 GLY A CA 1
ATOM 801 C C . GLY A 1 101 ? -3.897 1.332 -14.774 1.00 98.19 101 GLY A C 1
ATOM 802 O O . GLY A 1 101 ? -4.723 1.637 -15.628 1.00 98.19 101 GLY A O 1
ATOM 803 N N . ALA A 1 102 ? -4.141 1.481 -13.463 1.00 98.62 102 ALA A N 1
ATOM 804 C CA . ALA A 1 102 ? -5.440 1.929 -12.933 1.00 98.62 102 ALA A CA 1
ATOM 805 C C . ALA A 1 102 ? -5.368 3.033 -11.855 1.00 98.62 102 ALA A C 1
ATOM 807 O O . ALA A 1 102 ? -6.365 3.700 -11.608 1.00 98.62 102 ALA A O 1
ATOM 808 N N . GLY A 1 103 ? -4.214 3.288 -11.235 1.00 98.69 103 GLY A N 1
ATOM 809 C CA . GLY A 1 103 ? -4.083 4.321 -10.201 1.00 98.69 103 GLY A CA 1
ATOM 810 C C . GLY A 1 103 ? -4.668 3.869 -8.864 1.00 98.69 103 GLY A C 1
ATOM 811 O O . GLY A 1 103 ? -4.469 2.721 -8.463 1.00 98.69 103 GLY A O 1
ATOM 812 N N . THR A 1 104 ? -5.366 4.756 -8.151 1.00 98.88 104 THR A N 1
ATOM 813 C CA . THR A 1 104 ? -6.095 4.395 -6.926 1.00 98.88 104 THR A CA 1
ATOM 814 C C . THR A 1 104 ? -7.303 3.514 -7.253 1.00 98.88 104 THR A C 1
ATOM 816 O O . THR A 1 104 ? -8.153 3.873 -8.069 1.00 98.88 104 THR A O 1
ATOM 819 N N . VAL A 1 105 ? -7.421 2.395 -6.541 1.00 98.88 105 VAL A N 1
ATOM 820 C CA . VAL A 1 105 ? -8.519 1.432 -6.649 1.00 98.88 105 VAL A CA 1
ATOM 821 C C . VAL A 1 105 ? -9.137 1.206 -5.274 1.00 98.88 105 VAL A C 1
ATOM 823 O O . VAL A 1 105 ? -8.423 0.928 -4.312 1.00 98.88 105 VAL A O 1
ATOM 826 N N . VAL A 1 106 ? -10.467 1.268 -5.190 1.00 98.88 106 VAL A N 1
ATOM 827 C CA . VAL A 1 106 ? -11.231 0.760 -4.045 1.00 98.88 106 VAL A CA 1
ATOM 828 C C . VAL A 1 106 ? -11.631 -0.686 -4.338 1.00 98.88 106 VAL A C 1
ATOM 830 O O . VAL A 1 106 ? -12.536 -0.942 -5.129 1.00 98.88 106 VAL A O 1
ATOM 833 N N . ALA A 1 107 ? -10.941 -1.643 -3.730 1.00 98.62 107 ALA A N 1
ATOM 834 C CA . ALA A 1 107 ? -11.177 -3.071 -3.892 1.00 98.62 107 ALA A CA 1
ATOM 835 C C . ALA A 1 107 ? -12.177 -3.583 -2.845 1.00 98.62 107 ALA A C 1
ATOM 837 O O . ALA A 1 107 ? -11.932 -3.470 -1.644 1.00 98.62 107 ALA A O 1
ATOM 838 N N . LYS A 1 108 ? -13.294 -4.175 -3.293 1.00 97.81 108 LYS A N 1
ATOM 839 C CA . LYS A 1 108 ? -14.316 -4.780 -2.413 1.00 97.81 108 LYS A CA 1
ATOM 840 C C . LYS A 1 108 ? -14.139 -6.285 -2.182 1.00 97.81 108 LYS A C 1
ATOM 842 O O . LYS A 1 108 ? -14.895 -6.871 -1.418 1.00 97.81 108 LYS A O 1
ATOM 847 N N . LYS A 1 109 ? -13.164 -6.913 -2.842 1.00 98.00 109 LYS A N 1
ATOM 848 C CA . LYS A 1 109 ? -12.874 -8.349 -2.735 1.00 98.00 109 LYS A CA 1
ATOM 849 C C . LYS A 1 109 ? -11.435 -8.584 -2.285 1.00 98.00 109 LYS A C 1
ATOM 851 O O . LYS A 1 109 ? -10.533 -7.880 -2.749 1.00 98.00 109 LYS A O 1
ATOM 856 N N . SER A 1 110 ? -11.227 -9.561 -1.401 1.00 97.38 110 SER A N 1
ATOM 857 C CA . SER A 1 110 ? -9.910 -9.881 -0.833 1.00 97.38 110 SER A CA 1
ATOM 858 C C . SER A 1 110 ? -8.933 -10.356 -1.911 1.00 97.38 110 SER A C 1
ATOM 860 O O . SER A 1 110 ? -7.753 -9.992 -1.887 1.00 97.38 110 SER A O 1
ATOM 862 N N . GLU A 1 111 ? -9.426 -11.089 -2.911 1.00 97.38 111 GLU A N 1
ATOM 863 C CA . GLU A 1 111 ? -8.633 -11.625 -4.014 1.00 97.38 111 GLU A CA 1
ATOM 864 C C . GLU A 1 111 ? -8.105 -10.517 -4.923 1.00 97.38 111 GLU A C 1
ATOM 866 O O . GLU A 1 111 ? -7.000 -10.629 -5.450 1.00 97.38 111 GLU A O 1
ATOM 871 N N . LEU A 1 112 ? -8.851 -9.418 -5.083 1.00 98.12 112 LEU A N 1
ATOM 872 C CA . LEU A 1 112 ? -8.389 -8.263 -5.853 1.00 98.12 112 LEU A CA 1
ATOM 873 C C . LEU A 1 112 ? -7.263 -7.524 -5.121 1.00 98.12 112 LEU A C 1
ATOM 875 O O . LEU A 1 112 ? -6.280 -7.135 -5.749 1.00 98.12 112 LEU A O 1
ATOM 879 N N . VAL A 1 113 ? -7.365 -7.364 -3.798 1.00 97.88 113 VAL A N 1
ATOM 880 C CA . VAL A 1 113 ? -6.292 -6.756 -2.993 1.00 97.88 113 VAL A CA 1
ATOM 881 C C . VAL A 1 113 ? -5.000 -7.552 -3.123 1.00 97.88 113 VAL A C 1
ATOM 883 O O . VAL A 1 113 ? -3.951 -6.974 -3.417 1.00 97.88 113 VAL A O 1
ATOM 886 N N . GLN A 1 114 ? -5.081 -8.875 -2.956 1.00 97.00 114 GLN A N 1
ATOM 887 C CA . GLN A 1 114 ? -3.923 -9.749 -3.115 1.00 97.00 114 GLN A CA 1
ATOM 888 C C . GLN A 1 114 ? -3.424 -9.736 -4.565 1.00 97.00 114 GLN A C 1
ATOM 890 O O . GLN A 1 114 ? -2.242 -9.499 -4.798 1.00 97.00 114 GLN A O 1
ATOM 895 N N . GLY A 1 115 ? -4.326 -9.858 -5.541 1.00 96.88 115 GLY A N 1
ATOM 896 C CA . GLY A 1 115 ? -4.022 -9.822 -6.972 1.00 96.88 115 GLY A CA 1
ATOM 897 C C . GLY A 1 115 ? -3.300 -8.553 -7.431 1.00 96.88 115 GLY A C 1
ATOM 898 O O . GLY A 1 115 ? -2.465 -8.593 -8.341 1.00 96.88 115 GLY A O 1
ATOM 899 N N . ILE A 1 116 ? -3.591 -7.418 -6.793 1.00 96.94 116 ILE A N 1
ATOM 900 C CA . ILE A 1 116 ? -2.864 -6.170 -7.013 1.00 96.94 116 ILE A CA 1
ATOM 901 C C . ILE A 1 116 ? -1.514 -6.219 -6.294 1.00 96.94 116 ILE A C 1
ATOM 903 O O . ILE A 1 116 ? -0.486 -6.032 -6.943 1.00 96.94 116 ILE A O 1
ATOM 907 N N . GLY A 1 117 ? -1.505 -6.454 -4.981 1.00 93.94 117 GLY A N 1
ATOM 908 C CA . GLY A 1 117 ? -0.348 -6.185 -4.125 1.00 93.94 117 GLY A CA 1
ATOM 909 C C . GLY A 1 117 ? 0.719 -7.281 -4.039 1.00 93.94 117 GLY A C 1
ATOM 910 O O . GLY A 1 117 ? 1.864 -6.947 -3.744 1.00 93.94 117 GLY A O 1
ATOM 911 N N . ALA A 1 118 ? 0.401 -8.542 -4.356 1.00 90.00 118 ALA A N 1
ATOM 912 C CA . ALA A 1 118 ? 1.271 -9.706 -4.126 1.00 90.00 118 ALA A CA 1
ATOM 913 C C . ALA A 1 118 ? 2.705 -9.540 -4.663 1.00 90.00 118 ALA A C 1
ATOM 915 O O . ALA A 1 118 ? 3.683 -9.946 -4.032 1.00 90.00 118 ALA A O 1
ATOM 916 N N . VAL A 1 119 ? 2.837 -8.931 -5.844 1.00 88.25 119 VAL A N 1
ATOM 917 C CA . VAL A 1 119 ? 4.123 -8.738 -6.538 1.00 88.25 119 VAL A CA 1
ATOM 918 C C . VAL A 1 119 ? 4.426 -7.270 -6.849 1.00 88.25 119 VAL A C 1
ATOM 920 O O . VAL A 1 119 ? 5.450 -6.966 -7.477 1.00 88.25 119 VAL A O 1
ATOM 923 N N . MET A 1 120 ? 3.566 -6.355 -6.394 1.00 89.56 120 MET A N 1
ATOM 924 C CA . MET A 1 120 ? 3.704 -4.923 -6.632 1.00 89.56 120 MET A CA 1
ATOM 925 C C . MET A 1 120 ? 4.726 -4.299 -5.680 1.00 89.56 120 MET A C 1
ATOM 927 O O . MET A 1 120 ? 4.867 -4.689 -4.523 1.00 89.56 120 MET A O 1
ATOM 931 N N . ASN A 1 121 ? 5.437 -3.285 -6.164 1.00 87.81 121 ASN A N 1
ATOM 932 C CA . ASN A 1 121 ? 6.183 -2.371 -5.309 1.00 87.81 121 ASN A CA 1
ATOM 933 C C . ASN A 1 121 ? 5.499 -0.994 -5.241 1.00 87.81 121 ASN A C 1
ATOM 935 O O . ASN A 1 121 ? 4.392 -0.811 -5.737 1.00 87.81 121 ASN A O 1
ATOM 939 N N . GLY A 1 122 ? 6.138 -0.010 -4.610 1.00 93.06 122 GLY A N 1
ATOM 940 C CA . GLY A 1 122 ? 5.554 1.326 -4.515 1.00 93.06 122 GLY A CA 1
ATOM 941 C C . GLY A 1 122 ? 5.407 1.958 -5.898 1.00 93.06 122 GLY A C 1
ATOM 942 O O . GLY A 1 122 ? 6.327 1.871 -6.704 1.00 93.06 122 GLY A O 1
ATOM 943 N N . LEU A 1 123 ? 4.274 2.600 -6.170 1.00 97.31 123 LEU A N 1
ATOM 944 C CA . LEU A 1 123 ? 3.993 3.256 -7.446 1.00 97.31 123 LEU A CA 1
ATOM 945 C C . LEU A 1 123 ? 3.864 4.765 -7.224 1.00 97.31 123 LEU A C 1
ATOM 947 O O . LEU A 1 123 ? 3.058 5.210 -6.410 1.00 97.31 123 LEU A O 1
ATOM 951 N N . LEU A 1 124 ? 4.687 5.541 -7.924 1.00 97.69 124 LEU A N 1
ATOM 952 C CA . LEU A 1 124 ? 4.713 7.004 -7.864 1.00 97.69 124 LEU A CA 1
ATOM 953 C C . LEU A 1 124 ? 3.818 7.620 -8.937 1.00 97.69 124 LEU A C 1
ATOM 955 O O . LEU A 1 124 ? 3.149 8.622 -8.691 1.00 97.69 124 LEU A O 1
ATOM 959 N N . LYS A 1 125 ? 3.801 7.004 -10.123 1.00 98.06 125 LYS A N 1
ATOM 960 C CA . LYS A 1 125 ? 3.031 7.455 -11.280 1.00 98.06 125 LYS A CA 1
ATOM 961 C C . LYS A 1 125 ? 2.605 6.272 -12.134 1.00 98.06 125 LYS A C 1
ATOM 963 O O . LYS A 1 125 ? 3.339 5.299 -12.288 1.00 98.06 125 LYS A O 1
ATOM 968 N N . THR A 1 126 ? 1.439 6.391 -12.748 1.00 98.50 126 THR A N 1
ATOM 969 C CA . THR A 1 126 ? 0.954 5.463 -13.766 1.00 98.50 126 THR A CA 1
ATOM 970 C C . THR A 1 126 ? 0.113 6.214 -14.793 1.00 98.50 126 THR A C 1
ATOM 972 O O . THR A 1 126 ? -0.145 7.404 -14.638 1.00 98.50 126 THR A O 1
ATOM 975 N N . TYR A 1 127 ? -0.270 5.526 -15.860 1.00 98.31 127 TYR A N 1
ATOM 976 C CA . TYR A 1 127 ? -1.234 5.982 -16.856 1.00 98.31 127 TYR A CA 1
ATOM 977 C C . TYR A 1 127 ? -2.298 4.889 -17.050 1.00 98.31 127 TYR A C 1
ATOM 979 O O . TYR A 1 127 ? -2.046 3.747 -16.648 1.00 98.31 127 TYR A O 1
ATOM 987 N N . PRO A 1 128 ? -3.479 5.209 -17.610 1.00 98.38 128 PRO A N 1
ATOM 988 C CA . PRO A 1 128 ? -4.549 4.232 -17.778 1.00 98.38 128 PRO A CA 1
ATOM 989 C C . PRO A 1 128 ? -4.193 3.169 -18.820 1.00 98.38 128 PRO A C 1
ATOM 991 O O . PRO A 1 128 ? -3.733 3.479 -19.924 1.00 98.38 128 PRO A O 1
ATOM 994 N N . ILE A 1 129 ? -4.465 1.913 -18.473 1.00 98.56 129 ILE A N 1
ATOM 995 C CA . ILE A 1 129 ? -4.430 0.761 -19.373 1.00 98.56 129 ILE A CA 1
ATOM 996 C C . ILE A 1 129 ? -5.818 0.122 -19.328 1.00 98.56 129 ILE A C 1
ATOM 998 O O . ILE A 1 129 ? -6.223 -0.425 -18.300 1.00 98.56 129 ILE A O 1
ATOM 1002 N N . SER A 1 130 ? -6.562 0.221 -20.430 1.00 98.38 130 SER A N 1
ATOM 1003 C CA . SER A 1 130 ? -7.984 -0.138 -20.488 1.00 98.38 130 SER A CA 1
ATOM 1004 C C . SER A 1 130 ? -8.254 -1.591 -20.098 1.00 98.38 130 SER A C 1
ATOM 1006 O O . SER A 1 130 ? -9.227 -1.863 -19.401 1.00 98.38 130 SER A O 1
ATOM 1008 N N . GLU A 1 131 ? -7.381 -2.520 -20.485 1.00 98.62 131 GLU A N 1
ATOM 1009 C CA . GLU A 1 131 ? -7.485 -3.940 -20.139 1.00 98.62 131 GLU A CA 1
ATOM 1010 C C . GLU A 1 131 ? -7.310 -4.175 -18.635 1.00 98.62 131 GLU A C 1
ATOM 1012 O O . GLU A 1 131 ? -8.026 -4.986 -18.043 1.00 98.62 131 GLU A O 1
ATOM 1017 N N . VAL A 1 132 ? -6.401 -3.429 -17.999 1.00 98.62 132 VAL A N 1
ATOM 1018 C CA . VAL A 1 132 ? -6.177 -3.519 -16.554 1.00 98.62 132 VAL A CA 1
ATOM 1019 C C . VAL A 1 132 ? -7.356 -2.929 -15.794 1.00 98.62 132 VAL A C 1
ATOM 1021 O O . VAL A 1 132 ? -7.866 -3.576 -14.885 1.00 98.62 132 VAL A O 1
ATOM 1024 N N . ILE A 1 133 ? -7.835 -1.746 -16.194 1.00 98.81 133 ILE A N 1
ATOM 1025 C CA . ILE A 1 133 ? -9.025 -1.112 -15.605 1.00 98.81 133 ILE A CA 1
ATOM 1026 C C . ILE A 1 133 ? -10.222 -2.055 -15.703 1.00 98.81 133 ILE A C 1
ATOM 1028 O O . ILE A 1 133 ? -10.860 -2.325 -14.691 1.00 98.81 133 ILE A O 1
ATOM 1032 N N . LYS A 1 134 ? -10.479 -2.621 -16.888 1.00 98.56 134 LYS A N 1
ATOM 1033 C CA . LYS A 1 134 ? -11.568 -3.579 -17.087 1.00 98.56 134 LYS A CA 1
ATOM 1034 C C . LYS A 1 134 ? -11.437 -4.782 -16.151 1.00 98.56 134 LYS A C 1
ATOM 1036 O O . LYS A 1 134 ? -12.393 -5.119 -15.466 1.00 98.56 134 LYS A O 1
ATOM 1041 N N . THR A 1 135 ? -10.247 -5.379 -16.064 1.00 98.38 135 THR A N 1
ATOM 1042 C CA . THR A 1 135 ? -10.002 -6.527 -15.176 1.00 98.38 135 THR A CA 1
ATOM 1043 C C . THR A 1 135 ? -10.232 -6.168 -13.705 1.00 98.38 135 THR A C 1
ATOM 1045 O O . THR A 1 135 ? -10.855 -6.935 -12.975 1.00 98.38 135 THR A O 1
ATOM 1048 N N . VAL A 1 136 ? -9.780 -4.988 -13.264 1.00 98.56 136 VAL A N 1
ATOM 1049 C CA . VAL A 1 136 ? -10.028 -4.485 -11.903 1.00 98.56 136 VAL A CA 1
ATOM 1050 C C . VAL A 1 136 ? -11.528 -4.379 -11.623 1.00 98.56 136 VAL A C 1
ATOM 1052 O O . VAL A 1 136 ? -11.974 -4.808 -10.559 1.00 98.56 136 VAL A O 1
ATOM 1055 N N . GLU A 1 137 ? -12.311 -3.844 -12.560 1.00 98.31 137 GLU A N 1
ATOM 1056 C CA . GLU A 1 137 ? -13.764 -3.701 -12.404 1.00 98.31 137 GLU A CA 1
ATOM 1057 C C . GLU A 1 137 ? -14.496 -5.045 -12.422 1.00 98.31 137 GLU A C 1
ATOM 1059 O O . GLU A 1 137 ? -15.343 -5.288 -11.560 1.00 98.31 137 GLU A O 1
ATOM 1064 N N . ASP A 1 138 ? -14.112 -5.956 -13.320 1.00 97.81 138 ASP A N 1
ATOM 1065 C CA . ASP A 1 138 ? -14.649 -7.321 -13.393 1.00 97.81 138 ASP A CA 1
ATOM 1066 C C . ASP A 1 138 ? -14.380 -8.100 -12.086 1.00 97.81 138 ASP A C 1
ATOM 1068 O O . ASP A 1 138 ? -15.197 -8.907 -11.632 1.00 97.81 138 ASP A O 1
ATOM 1072 N N . MET A 1 139 ? -13.262 -7.804 -11.412 1.00 97.19 139 MET A N 1
ATOM 1073 C CA . MET A 1 139 ? -12.915 -8.342 -10.091 1.00 97.19 139 MET A CA 1
ATOM 1074 C C . MET A 1 139 ? -13.579 -7.596 -8.917 1.00 97.19 139 MET A C 1
ATOM 1076 O O . MET A 1 139 ? -13.317 -7.914 -7.756 1.00 97.19 139 MET A O 1
ATOM 1080 N N . GLY A 1 140 ? -14.478 -6.642 -9.174 1.00 94.69 140 GLY A N 1
ATOM 1081 C CA . GLY A 1 140 ? -15.226 -5.910 -8.145 1.00 94.69 140 GLY A CA 1
ATOM 1082 C C . GLY A 1 140 ? -14.477 -4.723 -7.533 1.00 94.69 140 GLY A C 1
ATOM 1083 O O . GLY A 1 140 ? -14.780 -4.313 -6.409 1.00 94.69 140 GLY A O 1
ATOM 1084 N N . GLY A 1 141 ? -13.481 -4.189 -8.237 1.00 98.12 141 GLY A N 1
ATOM 1085 C CA . GLY A 1 141 ? -12.807 -2.943 -7.896 1.00 98.12 141 GLY A CA 1
ATOM 1086 C C . GLY A 1 141 ? -13.511 -1.719 -8.476 1.00 98.12 141 GLY A C 1
ATOM 1087 O O . GLY A 1 141 ? -14.165 -1.786 -9.510 1.00 98.12 141 GLY A O 1
ATOM 1088 N N . VAL A 1 142 ? -13.340 -0.574 -7.821 1.00 98.69 142 VAL A N 1
ATOM 1089 C CA . VAL A 1 142 ? -13.752 0.736 -8.334 1.00 98.69 142 VAL A CA 1
ATOM 1090 C C . VAL A 1 142 ? -12.500 1.571 -8.564 1.00 98.69 142 VAL A C 1
ATOM 1092 O O . VAL A 1 142 ? -11.792 1.906 -7.615 1.00 98.69 142 VAL A O 1
ATOM 1095 N N . VAL A 1 143 ? -12.221 1.901 -9.822 1.00 98.81 143 VAL A N 1
ATOM 1096 C CA . VAL A 1 143 ? -11.094 2.765 -10.197 1.00 98.81 143 VAL A CA 1
ATOM 1097 C C . VAL A 1 143 ? -11.458 4.227 -9.938 1.00 98.81 143 VAL A C 1
ATOM 1099 O O . VAL A 1 143 ? -12.513 4.682 -10.378 1.00 98.81 143 VAL A O 1
ATOM 1102 N N . LEU A 1 144 ? -10.596 4.961 -9.225 1.00 98.69 144 LEU A N 1
ATOM 1103 C CA . LEU A 1 144 ? -10.858 6.349 -8.828 1.00 98.69 144 LEU A CA 1
ATOM 1104 C C . LEU A 1 144 ? -10.951 7.298 -10.031 1.00 98.69 144 LEU A C 1
ATOM 1106 O O . LEU A 1 144 ? -11.843 8.138 -10.084 1.00 98.69 144 LEU A O 1
ATOM 1110 N N . ASP A 1 145 ? -10.018 7.165 -10.973 1.00 98.56 145 ASP A N 1
ATOM 1111 C CA . ASP A 1 145 ? -9.922 7.991 -12.175 1.00 98.56 145 ASP A CA 1
ATOM 1112 C C . ASP A 1 145 ? -9.492 7.109 -13.353 1.00 98.56 145 ASP A C 1
ATOM 1114 O O . ASP A 1 145 ? -8.318 6.762 -13.493 1.00 98.56 145 ASP A O 1
ATOM 1118 N N . LYS A 1 146 ? -10.457 6.724 -14.192 1.00 98.38 146 LYS A N 1
ATOM 1119 C CA . LYS A 1 146 ? -10.217 5.859 -15.358 1.00 98.38 146 LYS A CA 1
ATOM 1120 C C . LYS A 1 146 ? -9.510 6.581 -16.504 1.00 98.38 146 LYS A C 1
ATOM 1122 O O . LYS A 1 146 ? -8.936 5.919 -17.365 1.00 98.38 146 LYS A O 1
ATOM 1127 N N . GLU A 1 147 ? -9.574 7.909 -16.536 1.00 98.00 147 GLU A N 1
ATOM 1128 C CA . GLU A 1 147 ? -9.032 8.721 -17.625 1.00 98.00 147 GLU A CA 1
ATOM 1129 C C . GLU A 1 147 ? -7.549 9.012 -17.422 1.00 98.00 147 GLU A C 1
ATOM 1131 O O . GLU A 1 147 ? -6.794 9.035 -18.389 1.00 98.00 147 GLU A O 1
ATOM 1136 N N . ASN A 1 148 ? -7.116 9.197 -16.171 1.00 97.81 148 ASN A N 1
ATOM 1137 C CA . ASN A 1 148 ? -5.730 9.565 -15.870 1.00 97.81 148 ASN A CA 1
ATOM 1138 C C . ASN A 1 148 ? -4.998 8.559 -14.978 1.00 97.81 148 ASN A C 1
ATOM 1140 O O . ASN A 1 148 ? -3.786 8.690 -14.807 1.00 97.81 148 ASN A O 1
ATOM 1144 N N . ALA A 1 149 ? -5.692 7.555 -14.428 1.00 98.12 149 ALA A N 1
ATOM 1145 C CA . ALA A 1 149 ? -5.136 6.608 -13.458 1.00 98.12 149 ALA A CA 1
ATOM 1146 C C . ALA A 1 149 ? -4.473 7.327 -12.264 1.00 98.12 149 ALA A C 1
ATOM 1148 O O . ALA A 1 149 ? -3.355 7.007 -11.848 1.00 98.12 149 ALA A O 1
ATOM 1149 N N . LEU A 1 150 ? -5.171 8.335 -11.727 1.00 98.31 150 LEU A N 1
ATOM 1150 C CA . LEU A 1 150 ? -4.698 9.165 -10.622 1.00 98.31 150 LEU A CA 1
ATOM 1151 C C . LEU A 1 150 ? -4.390 8.319 -9.378 1.00 98.31 150 LEU A C 1
ATOM 1153 O O . LEU A 1 150 ? -5.196 7.489 -8.955 1.00 98.31 150 LEU A O 1
ATOM 1157 N N . ILE A 1 151 ? -3.243 8.593 -8.753 1.00 98.75 151 ILE A N 1
ATOM 1158 C CA . ILE A 1 151 ? -2.880 8.067 -7.435 1.00 98.75 151 ILE A CA 1
ATOM 1159 C C . ILE A 1 151 ? -3.172 9.148 -6.391 1.00 98.75 151 ILE A C 1
ATOM 1161 O O . ILE A 1 151 ? -2.455 10.143 -6.285 1.00 98.75 151 ILE A O 1
ATOM 1165 N N . ASP A 1 152 ? -4.241 8.931 -5.636 1.00 98.75 152 ASP A N 1
ATOM 1166 C CA . ASP A 1 152 ? -4.723 9.776 -4.541 1.00 98.75 152 ASP A CA 1
ATOM 1167 C C . ASP A 1 152 ? -5.457 8.885 -3.529 1.00 98.75 152 ASP A C 1
ATOM 1169 O O . ASP A 1 152 ? -6.552 8.379 -3.800 1.00 98.75 152 ASP A O 1
ATOM 1173 N N . GLN A 1 153 ? -4.814 8.591 -2.399 1.00 98.75 153 GLN A N 1
ATOM 1174 C CA . GLN A 1 153 ? -5.377 7.668 -1.407 1.00 98.75 153 GLN A CA 1
ATOM 1175 C C . GLN A 1 153 ? -6.462 8.337 -0.558 1.00 98.75 153 GLN A C 1
ATOM 1177 O O . GLN A 1 153 ? -7.406 7.670 -0.136 1.00 98.75 153 GLN A O 1
ATOM 1182 N N . VAL A 1 154 ? -6.392 9.657 -0.366 1.00 98.81 154 VAL A N 1
ATOM 1183 C CA . VAL A 1 154 ? -7.378 10.431 0.406 1.00 98.81 154 VAL A CA 1
ATOM 1184 C C . VAL A 1 154 ? -8.725 10.446 -0.319 1.00 98.81 154 VAL A C 1
ATOM 1186 O O . VAL A 1 154 ? -9.769 10.139 0.270 1.00 98.81 154 VAL A O 1
ATOM 1189 N N . LYS A 1 155 ? -8.716 10.720 -1.629 1.00 98.81 155 LYS A N 1
ATOM 1190 C CA . LYS A 1 155 ? -9.910 10.596 -2.476 1.00 98.81 155 LYS A CA 1
ATOM 1191 C C . LYS A 1 155 ? -10.376 9.153 -2.599 1.00 98.81 155 LYS A C 1
ATOM 1193 O O . LYS A 1 155 ? -11.580 8.922 -2.618 1.00 98.81 155 LYS A O 1
ATOM 1198 N N . GLY A 1 156 ? -9.461 8.184 -2.616 1.00 98.88 156 GLY A N 1
ATOM 1199 C CA . GLY A 1 156 ? -9.808 6.763 -2.552 1.00 98.88 156 GLY A CA 1
ATOM 1200 C C . GLY A 1 156 ? -10.609 6.401 -1.298 1.00 98.88 156 GLY A C 1
ATOM 1201 O O . GLY A 1 156 ? -11.655 5.766 -1.403 1.00 98.88 156 GLY A O 1
ATOM 1202 N N . VAL A 1 157 ? -10.181 6.871 -0.122 1.00 98.88 157 VAL A N 1
ATOM 1203 C CA . VAL A 1 157 ? -10.912 6.694 1.149 1.00 98.88 157 VAL A CA 1
ATOM 1204 C C . VAL A 1 157 ? -12.269 7.397 1.110 1.00 98.88 157 VAL A C 1
ATOM 1206 O O . VAL A 1 157 ? -13.275 6.834 1.539 1.00 98.88 157 VAL A O 1
ATOM 1209 N N . SER A 1 158 ? -12.325 8.596 0.531 1.00 98.81 158 SER A N 1
ATOM 1210 C CA . SER A 1 158 ? -13.583 9.332 0.356 1.00 98.81 158 SER A CA 1
ATOM 1211 C C . SER A 1 158 ? -14.555 8.569 -0.549 1.00 98.81 158 SER A C 1
ATOM 1213 O O . SER A 1 158 ? -15.729 8.420 -0.213 1.00 98.81 158 SER A O 1
ATOM 1215 N N . LYS A 1 159 ? -14.052 7.995 -1.649 1.00 98.81 159 LYS A N 1
ATOM 1216 C CA . LYS A 1 159 ? -14.840 7.157 -2.555 1.00 98.81 159 LYS A CA 1
ATOM 1217 C C . LYS A 1 159 ? -15.303 5.867 -1.884 1.00 98.81 159 LYS A C 1
ATOM 1219 O O . LYS A 1 159 ? -16.439 5.456 -2.094 1.00 98.81 159 LYS A O 1
ATOM 1224 N N . ALA A 1 160 ? -14.461 5.248 -1.058 1.00 98.75 160 ALA A N 1
ATOM 1225 C CA . ALA A 1 160 ? -14.827 4.072 -0.272 1.00 98.75 160 ALA A CA 1
ATOM 1226 C C . ALA A 1 160 ? -16.014 4.359 0.666 1.00 98.75 160 ALA A C 1
ATOM 1228 O O . ALA A 1 160 ? -16.960 3.572 0.714 1.00 98.75 160 ALA A O 1
ATOM 1229 N N . ALA A 1 161 ? -16.002 5.507 1.351 1.00 98.69 161 ALA A N 1
ATOM 1230 C CA . ALA A 1 161 ? -17.113 5.939 2.198 1.00 98.69 161 ALA A CA 1
ATOM 1231 C C . ALA A 1 161 ? -18.399 6.195 1.390 1.00 98.69 161 ALA A C 1
ATOM 1233 O O . ALA A 1 161 ? -19.477 5.763 1.799 1.00 98.69 161 ALA A O 1
ATOM 1234 N N . GLU A 1 162 ? -18.286 6.855 0.231 1.00 98.50 162 GLU A N 1
ATOM 1235 C CA . GLU A 1 162 ? -19.408 7.143 -0.677 1.00 98.50 162 GLU A CA 1
ATOM 1236 C C . GLU A 1 162 ? -20.119 5.859 -1.134 1.00 98.50 162 GLU A C 1
ATOM 1238 O O . GLU A 1 162 ? -21.345 5.799 -1.163 1.00 98.50 162 GLU A O 1
ATOM 1243 N N . ILE A 1 163 ? -19.356 4.802 -1.434 1.00 97.88 163 ILE A N 1
ATOM 1244 C CA . ILE A 1 163 ? -19.894 3.509 -1.892 1.00 97.88 163 ILE A CA 1
ATOM 1245 C C . ILE A 1 163 ? -20.245 2.542 -0.748 1.00 97.88 163 ILE A C 1
ATOM 1247 O O . ILE A 1 163 ? -20.438 1.344 -0.999 1.00 97.88 163 ILE A O 1
ATOM 1251 N N . GLY A 1 164 ? -20.315 3.054 0.486 1.00 98.12 164 GLY A N 1
ATOM 1252 C CA . GLY A 1 164 ? -20.868 2.373 1.655 1.00 98.12 164 GLY A CA 1
ATOM 1253 C C . GLY A 1 164 ? -19.875 1.636 2.556 1.00 98.12 164 GLY A C 1
ATOM 1254 O O . GLY A 1 164 ? -20.323 1.012 3.515 1.00 98.12 164 GLY A O 1
ATOM 1255 N N . CYS A 1 165 ? -18.562 1.691 2.307 1.00 98.31 165 CYS A N 1
ATOM 1256 C CA . CYS A 1 165 ? -17.593 1.071 3.217 1.00 98.31 165 CYS A CA 1
ATOM 1257 C C . CYS A 1 165 ? -17.500 1.852 4.534 1.00 98.31 165 CYS A C 1
ATOM 1259 O O . CYS A 1 165 ? -17.445 3.085 4.531 1.00 98.31 165 CYS A O 1
ATOM 1261 N N . ARG A 1 166 ? -17.419 1.140 5.663 1.00 98.31 166 ARG A N 1
ATOM 1262 C CA . ARG A 1 166 ? -17.256 1.737 6.998 1.00 98.31 166 ARG A CA 1
ATOM 1263 C C . ARG A 1 166 ? -15.948 1.349 7.669 1.00 98.31 166 ARG A C 1
ATOM 1265 O O . ARG A 1 166 ? -15.434 2.160 8.423 1.00 98.31 166 ARG A O 1
ATOM 1272 N N . LYS A 1 167 ? -15.400 0.171 7.375 1.00 98.75 167 LYS A N 1
ATOM 1273 C CA . LYS A 1 167 ? -14.076 -0.285 7.816 1.00 98.75 167 LYS A CA 1
ATOM 1274 C C . LYS A 1 167 ? -13.157 -0.380 6.604 1.00 98.75 167 LYS A C 1
ATOM 1276 O O . LYS A 1 167 ? -13.285 -1.301 5.802 1.00 98.75 167 LYS A O 1
ATOM 1281 N N . VAL A 1 168 ? -12.257 0.580 6.433 1.00 98.88 168 VAL A N 1
ATOM 128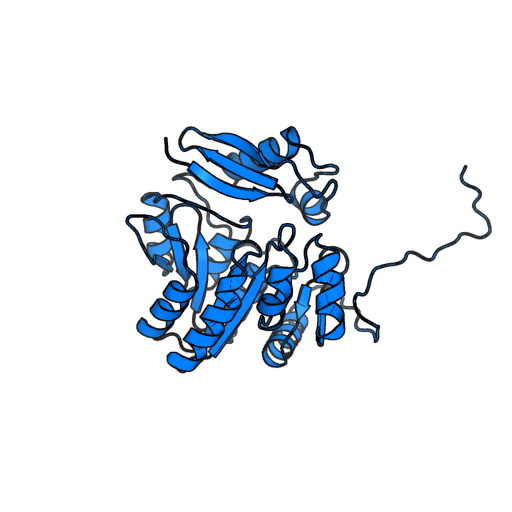2 C CA . VAL A 1 168 ? -11.430 0.715 5.227 1.00 98.88 168 VAL A CA 1
ATOM 1283 C C . VAL A 1 168 ? -9.968 0.458 5.563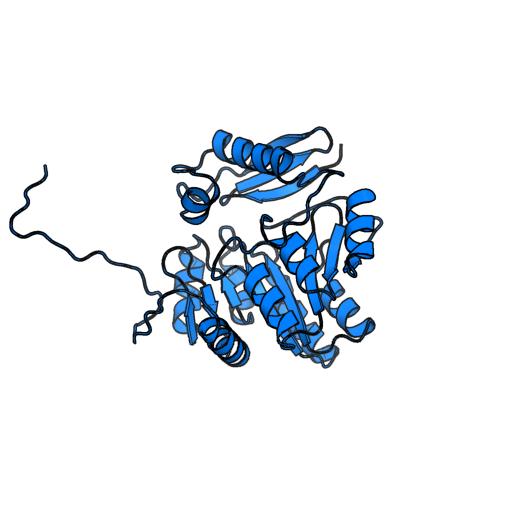 1.00 98.88 168 VAL A C 1
ATOM 1285 O O . VAL A 1 168 ? -9.398 1.139 6.408 1.00 98.88 168 VAL A O 1
ATOM 1288 N N . ALA A 1 169 ? -9.327 -0.483 4.877 1.00 98.88 169 ALA A N 1
ATOM 1289 C CA . ALA A 1 169 ? -7.868 -0.561 4.864 1.00 98.88 169 ALA A CA 1
ATOM 1290 C C . ALA A 1 169 ? -7.315 0.358 3.768 1.00 98.88 169 ALA A C 1
ATOM 1292 O O . ALA A 1 169 ? -7.849 0.384 2.667 1.00 98.88 169 ALA A O 1
ATOM 1293 N N . VAL A 1 170 ? -6.242 1.102 4.019 1.00 98.88 170 VAL A N 1
ATOM 1294 C CA . VAL A 1 170 ? -5.605 1.942 2.991 1.00 98.88 170 VAL A CA 1
ATOM 1295 C C . VAL A 1 170 ? -4.096 1.785 3.022 1.00 98.88 170 VAL A C 1
ATOM 1297 O O . VAL A 1 170 ? -3.484 1.854 4.088 1.00 98.88 170 VAL A O 1
ATOM 1300 N N . SER A 1 171 ? -3.488 1.572 1.855 1.00 98.50 171 SER A N 1
ATOM 1301 C CA . SER A 1 171 ? -2.034 1.484 1.721 1.00 98.50 171 SER A CA 1
ATOM 1302 C C . SER A 1 171 ? -1.443 2.802 1.228 1.00 98.50 171 SER A C 1
ATOM 1304 O O . SER A 1 171 ? -1.791 3.268 0.147 1.00 98.50 171 SER A O 1
ATOM 1306 N N . VAL A 1 172 ? -0.496 3.367 1.973 1.00 98.50 172 VAL A N 1
ATOM 1307 C CA . VAL A 1 172 ? 0.228 4.586 1.592 1.00 98.50 172 VAL A CA 1
ATOM 1308 C C . VAL A 1 172 ? 1.716 4.273 1.509 1.00 98.50 172 VAL A C 1
ATOM 1310 O O . VAL A 1 172 ? 2.280 3.642 2.403 1.00 98.50 172 VAL A O 1
ATOM 1313 N N . ILE A 1 173 ? 2.370 4.702 0.430 1.00 97.12 173 ILE A N 1
ATOM 1314 C CA . ILE A 1 173 ? 3.816 4.515 0.279 1.00 97.12 173 ILE A CA 1
ATOM 1315 C C . ILE A 1 173 ? 4.597 5.636 0.964 1.00 97.12 173 ILE A C 1
ATOM 1317 O O . ILE A 1 173 ? 4.131 6.771 1.027 1.00 97.12 173 ILE A O 1
ATOM 1321 N N . GLY A 1 174 ? 5.826 5.360 1.401 1.00 95.38 174 GLY A N 1
ATOM 1322 C CA . GLY A 1 174 ? 6.675 6.361 2.057 1.00 95.38 174 GLY A CA 1
ATOM 1323 C C . GLY A 1 174 ? 6.898 7.645 1.249 1.00 95.38 174 GLY A C 1
ATOM 1324 O O . GLY A 1 174 ? 6.982 8.722 1.828 1.00 95.38 174 GLY A O 1
ATOM 1325 N N . ALA A 1 175 ? 6.917 7.561 -0.084 1.00 95.44 175 ALA A N 1
ATOM 1326 C CA . ALA A 1 175 ? 7.023 8.728 -0.965 1.00 95.44 175 ALA A CA 1
ATOM 1327 C C . ALA A 1 175 ? 5.762 9.613 -0.996 1.00 95.44 175 ALA A C 1
ATOM 1329 O O . ALA A 1 175 ? 5.816 10.702 -1.550 1.00 95.44 175 ALA A O 1
ATOM 1330 N N . ARG A 1 176 ? 4.649 9.147 -0.418 1.00 97.25 176 ARG A N 1
ATOM 1331 C CA . ARG A 1 176 ? 3.373 9.862 -0.259 1.00 97.25 176 ARG A CA 1
ATOM 1332 C C . ARG A 1 176 ? 2.947 9.938 1.206 1.00 97.25 176 ARG A C 1
ATOM 1334 O O . ARG A 1 176 ? 1.766 10.005 1.522 1.00 97.25 176 ARG A O 1
ATOM 1341 N N . CYS A 1 177 ? 3.912 9.907 2.124 1.00 97.62 177 CYS A N 1
ATOM 1342 C CA . CYS A 1 177 ? 3.647 9.808 3.557 1.00 97.62 177 CYS A CA 1
ATOM 1343 C C . CYS A 1 177 ? 2.713 10.905 4.092 1.00 97.62 177 CYS A C 1
ATOM 1345 O O . CYS A 1 177 ? 1.986 10.643 5.048 1.00 97.62 177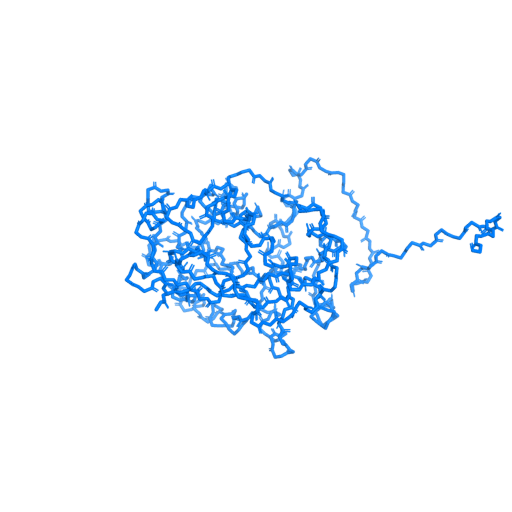 CYS A O 1
ATOM 1347 N N . TRP A 1 178 ? 2.674 12.095 3.474 1.00 98.38 178 TRP A N 1
ATOM 1348 C CA . TRP A 1 178 ? 1.770 13.172 3.885 1.00 98.38 178 TRP A CA 1
ATOM 1349 C C . TRP A 1 178 ? 0.294 12.750 3.865 1.00 98.38 178 TRP A C 1
ATOM 1351 O O . TRP A 1 178 ? -0.440 13.115 4.789 1.00 98.38 178 TRP A O 1
ATOM 1361 N N . GLU A 1 179 ? -0.096 11.887 2.915 1.00 98.69 179 GLU A N 1
ATOM 1362 C CA . GLU A 1 179 ? -1.462 11.368 2.777 1.00 98.69 179 GLU A CA 1
ATOM 1363 C C . GLU A 1 179 ? -1.917 10.612 4.027 1.00 98.69 179 GLU A C 1
ATOM 1365 O O . GLU A 1 179 ? -3.107 10.563 4.297 1.00 98.69 179 GLU A O 1
ATOM 1370 N N . ILE A 1 180 ? -1.010 10.064 4.847 1.00 98.81 180 ILE A N 1
ATOM 1371 C CA . ILE A 1 180 ? -1.395 9.410 6.109 1.00 98.81 180 ILE A CA 1
ATOM 1372 C C . ILE A 1 180 ? -2.105 10.407 7.036 1.00 98.81 180 ILE A C 1
ATOM 1374 O O . ILE A 1 180 ? -3.125 10.076 7.637 1.00 98.81 180 ILE A O 1
ATOM 1378 N N . SER A 1 181 ? -1.593 11.638 7.148 1.00 98.75 181 SER A N 1
ATOM 1379 C CA . SER A 1 181 ? -2.234 12.675 7.971 1.00 98.75 181 SER A CA 1
ATOM 1380 C C . SER A 1 181 ? -3.569 13.110 7.372 1.00 98.75 181 SER A C 1
ATOM 1382 O O . SER A 1 181 ? -4.547 13.231 8.103 1.00 98.75 181 SER A O 1
ATOM 1384 N N . GLU A 1 182 ? -3.623 13.297 6.055 1.00 98.81 182 GLU A N 1
ATOM 1385 C CA . GLU A 1 182 ? -4.838 13.713 5.348 1.00 98.81 182 GLU A CA 1
ATOM 1386 C C . GLU A 1 182 ? -5.929 12.633 5.405 1.00 98.81 182 GLU A C 1
ATOM 1388 O O . GLU A 1 182 ? -7.101 12.940 5.610 1.00 98.81 182 GLU A O 1
ATOM 1393 N N . VAL A 1 183 ? -5.549 11.355 5.334 1.00 98.88 183 VAL A N 1
ATOM 1394 C CA . VAL A 1 183 ? -6.446 10.217 5.558 1.00 98.88 183 VAL A CA 1
ATOM 1395 C C . VAL A 1 183 ? -7.030 10.258 6.968 1.00 98.88 183 VAL A C 1
ATOM 1397 O O . VAL A 1 183 ? -8.227 10.037 7.115 1.00 98.88 183 VAL A O 1
ATOM 1400 N N . ARG A 1 184 ? -6.246 10.589 8.005 1.00 98.75 184 ARG A N 1
ATOM 1401 C CA . ARG A 1 184 ? -6.782 10.749 9.373 1.00 98.75 184 ARG A CA 1
ATOM 1402 C C . ARG A 1 184 ? -7.766 11.903 9.499 1.00 98.75 184 ARG A C 1
ATOM 1404 O O . ARG A 1 184 ? -8.689 11.840 10.309 1.00 98.75 184 ARG A O 1
ATOM 1411 N N . GLU A 1 185 ? -7.579 12.970 8.733 1.00 98.69 185 GLU A N 1
ATOM 1412 C CA . GLU A 1 185 ? -8.554 14.058 8.675 1.00 98.69 185 GLU A CA 1
ATOM 1413 C C . GLU A 1 185 ? -9.831 13.630 7.949 1.00 98.69 185 GLU A C 1
ATOM 1415 O O . GLU A 1 185 ? -10.929 13.922 8.427 1.00 98.69 185 GLU A O 1
ATOM 1420 N N . ALA A 1 186 ? -9.700 12.914 6.830 1.00 98.62 186 ALA A N 1
ATOM 1421 C CA . ALA A 1 186 ? -10.824 12.372 6.076 1.00 98.62 186 ALA A CA 1
ATOM 1422 C C . ALA A 1 186 ? -11.622 11.348 6.898 1.00 98.62 186 ALA A C 1
ATOM 1424 O O . ALA A 1 186 ? -12.840 11.452 6.965 1.00 98.62 186 ALA A O 1
ATOM 1425 N N . GLU A 1 187 ? -10.947 10.428 7.590 1.00 98.62 187 GLU A N 1
ATOM 1426 C CA . GLU A 1 187 ? -11.532 9.439 8.505 1.00 98.62 187 GLU A CA 1
ATOM 1427 C C . GLU A 1 187 ? -12.487 10.102 9.509 1.00 98.62 187 GLU A C 1
ATOM 1429 O O . GLU A 1 187 ? -13.661 9.737 9.595 1.00 98.62 187 GLU A O 1
ATOM 1434 N N . LYS A 1 188 ? -12.017 11.152 10.198 1.00 98.44 188 LYS A N 1
ATOM 1435 C CA . LYS A 1 188 ? -12.823 11.914 11.164 1.00 98.44 188 LYS A CA 1
ATOM 1436 C C . LYS A 1 188 ? -14.013 12.616 10.513 1.00 98.44 188 LYS A C 1
ATOM 1438 O O . LYS A 1 188 ? -15.104 12.594 11.071 1.00 98.44 188 LYS A O 1
ATOM 1443 N N . LYS A 1 189 ? -13.804 13.253 9.356 1.00 98.50 189 LYS A N 1
ATOM 1444 C CA . LYS A 1 189 ? -14.855 13.991 8.632 1.00 98.50 189 LYS A CA 1
ATOM 1445 C C . LYS A 1 189 ? -15.949 13.063 8.100 1.00 98.50 189 LYS A C 1
ATOM 1447 O O . LYS A 1 189 ? -17.116 13.435 8.105 1.00 98.50 189 LYS A O 1
ATOM 1452 N N . LEU A 1 190 ? -15.565 11.877 7.635 1.00 98.31 190 LEU A N 1
ATOM 1453 C CA . LEU A 1 190 ? -16.458 10.892 7.024 1.00 98.31 190 LEU A CA 1
ATOM 1454 C C . LEU A 1 190 ? -17.123 9.967 8.054 1.00 98.31 190 LEU A C 1
ATOM 1456 O O . LEU A 1 190 ? -18.091 9.290 7.713 1.00 98.31 190 LEU A O 1
ATOM 1460 N N . GLY A 1 191 ? -16.616 9.922 9.292 1.00 98.38 191 GLY A N 1
ATOM 1461 C CA . GLY A 1 191 ? -17.160 9.077 10.358 1.00 98.38 191 GLY A CA 1
ATOM 1462 C C . GLY A 1 191 ? -17.030 7.581 10.060 1.00 98.38 191 GLY A C 1
ATOM 1463 O O . GLY A 1 191 ? -17.947 6.814 10.348 1.00 98.38 191 GLY A O 1
ATOM 1464 N N . ILE A 1 192 ? -15.921 7.176 9.439 1.00 98.56 192 ILE A N 1
ATOM 1465 C CA . ILE A 1 192 ? -15.595 5.774 9.143 1.00 98.56 192 ILE A CA 1
ATOM 1466 C C . ILE A 1 192 ? -14.360 5.338 9.934 1.00 98.56 192 ILE A C 1
ATOM 1468 O O . ILE A 1 192 ? -13.635 6.175 10.460 1.00 98.56 192 ILE A O 1
ATOM 1472 N N . ASP A 1 193 ? -14.126 4.034 10.018 1.00 98.56 193 ASP A N 1
ATOM 1473 C CA . ASP A 1 193 ? -12.936 3.446 10.625 1.00 98.56 193 ASP A CA 1
ATOM 1474 C C . ASP A 1 193 ? -11.902 3.136 9.537 1.00 98.56 193 ASP A C 1
ATOM 1476 O O . ASP A 1 193 ? -12.148 2.314 8.650 1.00 98.56 193 ASP A O 1
ATOM 1480 N N . VAL A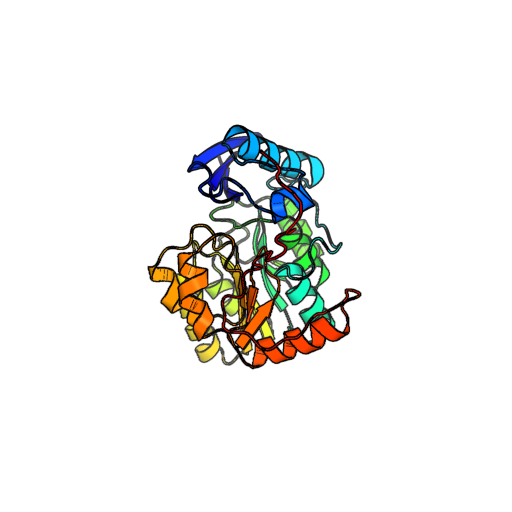 1 194 ? -10.741 3.792 9.581 1.00 98.88 194 VAL A N 1
ATOM 1481 C CA . VAL A 1 194 ? -9.678 3.611 8.590 1.00 98.88 194 VAL A CA 1
ATOM 1482 C C . VAL A 1 194 ? -8.448 2.989 9.241 1.00 98.88 194 VAL A C 1
ATOM 1484 O O . VAL A 1 194 ? -7.916 3.463 10.247 1.00 98.88 194 VAL A O 1
ATOM 1487 N N . THR A 1 195 ? -7.951 1.908 8.647 1.00 98.88 195 THR A N 1
ATOM 1488 C CA . THR A 1 195 ? -6.699 1.260 9.043 1.00 98.88 195 THR A CA 1
ATOM 1489 C C . THR A 1 195 ? -5.616 1.570 8.020 1.00 98.88 195 THR A C 1
ATOM 1491 O O . THR A 1 195 ? -5.715 1.172 6.860 1.00 98.88 195 THR A O 1
ATOM 1494 N N . VAL A 1 196 ? -4.583 2.302 8.439 1.00 98.88 196 VAL A N 1
ATOM 1495 C CA . VAL A 1 196 ? -3.549 2.831 7.541 1.00 98.88 196 VAL A CA 1
ATOM 1496 C C . VAL A 1 196 ? -2.298 1.961 7.564 1.00 98.88 196 VAL A C 1
ATOM 1498 O O . VAL A 1 196 ? -1.615 1.845 8.585 1.00 98.88 196 VAL A O 1
ATOM 1501 N N . PHE A 1 197 ? -1.961 1.417 6.398 1.00 98.75 197 PHE A N 1
ATOM 1502 C CA . PHE A 1 197 ? -0.768 0.625 6.139 1.00 98.75 197 PHE A CA 1
ATOM 1503 C C . PHE A 1 197 ? 0.279 1.469 5.409 1.00 98.75 197 PHE A C 1
ATOM 1505 O O . PHE A 1 197 ? 0.169 1.732 4.215 1.00 98.75 197 PHE A O 1
ATOM 1512 N N . SER A 1 198 ? 1.333 1.865 6.118 1.00 98.12 198 SER A N 1
ATOM 1513 C CA . SER A 1 198 ? 2.499 2.525 5.535 1.00 98.12 198 SER A CA 1
ATOM 1514 C C . SER A 1 198 ? 3.494 1.488 5.006 1.00 98.12 198 SER A C 1
ATOM 1516 O O . SER A 1 198 ? 4.011 0.661 5.766 1.00 98.12 198 SER A O 1
ATOM 1518 N N . THR A 1 199 ? 3.787 1.522 3.706 1.00 94.88 199 THR A N 1
ATOM 1519 C CA . THR A 1 199 ? 4.632 0.526 3.026 1.00 94.88 199 THR A CA 1
ATOM 1520 C C . THR A 1 199 ? 5.652 1.155 2.071 1.00 94.88 199 THR A C 1
ATOM 1522 O O . THR A 1 199 ? 5.658 2.358 1.834 1.00 94.88 199 THR A O 1
ATOM 1525 N N . CYS A 1 200 ? 6.569 0.347 1.533 1.00 91.81 200 CYS A N 1
ATOM 1526 C CA . CYS A 1 200 ? 7.623 0.794 0.610 1.00 91.81 200 CYS A CA 1
ATOM 1527 C C . CYS A 1 200 ? 8.416 2.015 1.130 1.00 91.81 200 CYS A C 1
ATOM 1529 O O . CYS A 1 200 ? 8.681 2.969 0.400 1.00 91.81 200 CYS A O 1
ATOM 1531 N N . ASN A 1 201 ? 8.815 1.979 2.405 1.00 92.00 201 ASN A N 1
ATOM 1532 C CA . ASN A 1 201 ? 9.360 3.134 3.133 1.00 92.00 201 ASN A CA 1
ATOM 1533 C C . ASN A 1 201 ? 10.878 3.325 3.012 1.00 92.00 201 ASN A C 1
ATOM 1535 O O . ASN A 1 201 ? 11.445 4.211 3.650 1.00 92.00 201 ASN A O 1
ATOM 1539 N N . THR A 1 202 ? 11.555 2.525 2.186 1.00 88.44 202 THR A N 1
ATOM 1540 C CA . THR A 1 202 ? 13.012 2.604 1.986 1.00 88.44 202 THR A CA 1
ATOM 1541 C C . THR A 1 202 ? 13.496 4.024 1.684 1.00 88.44 202 THR A C 1
ATOM 1543 O O . THR A 1 202 ? 14.503 4.446 2.239 1.00 88.44 202 THR A O 1
ATOM 1546 N N . LEU A 1 203 ? 12.782 4.761 0.827 1.00 88.75 203 LEU A N 1
ATOM 1547 C CA . LEU A 1 203 ? 13.153 6.120 0.412 1.00 88.75 203 LEU A CA 1
ATOM 1548 C C . LEU A 1 203 ? 12.414 7.222 1.186 1.00 88.75 203 LEU A C 1
ATOM 1550 O O . LEU A 1 203 ? 12.507 8.392 0.822 1.00 88.75 203 LEU A O 1
ATOM 1554 N N . ALA A 1 204 ? 11.676 6.869 2.243 1.00 91.94 204 ALA A N 1
ATOM 1555 C CA . ALA A 1 204 ? 10.979 7.851 3.065 1.00 91.94 204 ALA A CA 1
ATOM 1556 C C . ALA A 1 204 ? 11.970 8.812 3.744 1.00 91.94 204 ALA A C 1
ATOM 1558 O O . ALA A 1 204 ? 13.013 8.403 4.263 1.00 91.94 204 ALA A O 1
ATOM 1559 N N . LYS A 1 205 ? 11.626 10.100 3.745 1.00 93.06 205 LYS A N 1
ATOM 1560 C CA . LYS A 1 205 ? 12.426 11.169 4.355 1.00 93.06 205 LYS A CA 1
ATOM 1561 C C . LYS A 1 205 ? 12.101 11.326 5.842 1.00 93.06 205 LYS A C 1
ATOM 1563 O O . LYS A 1 205 ? 11.078 10.838 6.312 1.00 93.06 205 LYS A O 1
ATOM 1568 N N . GLN A 1 206 ? 12.950 12.050 6.573 1.00 93.06 206 GLN A N 1
ATOM 1569 C CA . GLN A 1 206 ? 12.771 12.325 8.007 1.00 93.06 206 GLN A CA 1
ATOM 1570 C C . GLN A 1 206 ? 11.409 12.969 8.310 1.00 93.06 206 GLN A C 1
ATOM 1572 O O . GLN A 1 206 ? 10.750 12.600 9.279 1.00 93.06 206 GLN A O 1
ATOM 1577 N N . GLU A 1 207 ? 10.961 13.892 7.455 1.00 94.75 207 GLU A N 1
ATOM 1578 C CA . GLU A 1 207 ? 9.654 14.555 7.566 1.00 94.75 207 GLU A CA 1
ATOM 1579 C C . GLU A 1 207 ? 8.477 13.567 7.596 1.00 94.75 207 GLU A C 1
ATOM 1581 O O . GLU A 1 207 ? 7.457 13.846 8.217 1.00 94.75 207 GLU A O 1
ATOM 1586 N N . CYS A 1 208 ? 8.632 12.373 7.015 1.00 96.00 208 CYS A N 1
ATOM 1587 C CA . CYS A 1 208 ? 7.590 11.356 7.017 1.00 96.00 208 CYS A CA 1
ATOM 1588 C C . CYS A 1 208 ? 7.338 10.720 8.385 1.00 96.00 208 CYS A C 1
ATOM 1590 O O . CYS A 1 208 ? 6.287 10.106 8.554 1.00 96.00 208 CYS A O 1
ATOM 1592 N N . ILE A 1 209 ? 8.251 10.839 9.356 1.00 96.62 209 ILE A N 1
ATOM 1593 C CA . ILE A 1 209 ? 8.092 10.204 10.675 1.00 96.62 209 ILE A CA 1
ATOM 1594 C C . ILE A 1 209 ? 6.801 10.667 11.345 1.00 96.62 209 ILE A C 1
ATOM 1596 O O . ILE A 1 209 ? 5.998 9.838 11.761 1.00 96.62 209 ILE A O 1
ATOM 1600 N N . THR A 1 210 ? 6.551 11.976 11.376 1.00 97.19 210 THR A N 1
ATOM 1601 C CA . THR A 1 210 ? 5.368 12.559 12.034 1.00 97.19 210 THR A CA 1
ATOM 1602 C C . THR A 1 210 ? 4.056 12.100 11.395 1.00 97.19 210 THR A C 1
ATOM 1604 O O . THR A 1 210 ? 3.029 12.006 12.069 1.00 97.19 210 THR A O 1
ATOM 1607 N N . HIS A 1 211 ? 4.083 11.780 10.101 1.00 98.38 211 HIS A N 1
ATOM 1608 C CA . HIS A 1 211 ? 2.956 11.188 9.395 1.00 98.38 211 HIS A CA 1
ATOM 1609 C C . HIS A 1 211 ? 2.828 9.689 9.698 1.00 98.38 211 HIS A C 1
ATOM 1611 O O . HIS A 1 211 ? 1.742 9.224 10.032 1.00 98.38 211 HIS A O 1
ATOM 1617 N N . MET A 1 212 ? 3.926 8.931 9.644 1.00 98.00 212 MET A N 1
ATOM 1618 C CA . MET A 1 212 ? 3.934 7.482 9.885 1.00 98.00 212 MET A CA 1
ATOM 1619 C C . MET A 1 212 ? 3.575 7.098 11.322 1.00 98.00 212 MET A C 1
ATOM 1621 O O . MET A 1 212 ? 3.007 6.033 11.532 1.00 98.00 212 MET A O 1
ATOM 1625 N N . GLU A 1 213 ? 3.830 7.963 12.302 1.00 97.69 213 GLU A N 1
ATOM 1626 C CA . GLU A 1 213 ? 3.356 7.782 13.682 1.00 97.69 213 GLU A CA 1
ATOM 1627 C C . GLU A 1 213 ? 1.830 7.715 13.795 1.00 97.69 213 GLU A C 1
ATOM 1629 O O . GLU A 1 213 ? 1.308 7.177 14.768 1.00 97.69 213 GLU A O 1
ATOM 1634 N N . LYS A 1 214 ? 1.111 8.251 12.804 1.00 98.38 214 LYS A N 1
ATOM 1635 C CA . LYS A 1 214 ? -0.350 8.196 12.727 1.00 98.38 214 LYS A CA 1
ATOM 1636 C C . LYS A 1 214 ? -0.851 6.970 11.962 1.00 98.38 214 LYS A C 1
ATOM 1638 O O . LYS A 1 214 ? -2.064 6.781 11.877 1.00 98.38 214 LYS A O 1
ATOM 1643 N N . ALA A 1 215 ? 0.034 6.163 11.374 1.00 98.56 215 ALA A N 1
ATOM 1644 C CA . ALA A 1 215 ? -0.340 4.906 10.735 1.00 98.56 215 ALA A CA 1
ATOM 1645 C C . ALA A 1 215 ? -0.634 3.821 11.782 1.00 98.56 215 ALA A C 1
ATOM 1647 O O . ALA A 1 215 ? -0.264 3.946 12.945 1.00 98.56 215 ALA A O 1
ATOM 1648 N N . ASP A 1 216 ? -1.298 2.749 11.363 1.00 98.75 216 ASP A N 1
ATOM 1649 C CA . ASP A 1 216 ? -1.592 1.583 12.204 1.00 98.75 216 ASP A CA 1
ATOM 1650 C C . ASP A 1 216 ? -0.533 0.489 12.048 1.00 98.75 216 ASP A C 1
ATOM 1652 O O . ASP A 1 216 ? -0.182 -0.219 12.996 1.00 98.75 216 ASP A O 1
ATOM 1656 N N . TYR A 1 217 ? -0.014 0.384 10.830 1.00 98.56 217 TYR A N 1
ATOM 1657 C CA . TYR A 1 217 ? 0.963 -0.590 10.382 1.00 98.56 217 TYR A CA 1
ATOM 1658 C C . TYR A 1 217 ? 2.061 0.144 9.614 1.00 98.56 217 TYR A C 1
ATOM 1660 O O . TYR A 1 217 ? 1.763 0.925 8.709 1.00 98.56 217 TYR A O 1
ATOM 1668 N N . VAL A 1 218 ? 3.331 -0.117 9.926 1.00 98.19 218 VAL A N 1
ATOM 1669 C CA . VAL A 1 218 ? 4.471 0.488 9.223 1.00 98.19 218 VAL A CA 1
ATOM 1670 C C . VAL A 1 218 ? 5.513 -0.566 8.869 1.00 98.19 218 VAL A C 1
ATOM 1672 O O . VAL A 1 218 ? 6.234 -1.064 9.730 1.00 98.19 218 VAL A O 1
ATOM 1675 N N . CYS A 1 219 ? 5.664 -0.863 7.579 1.00 94.56 219 CYS A N 1
ATOM 1676 C CA . CYS A 1 219 ? 6.798 -1.638 7.080 1.00 94.56 219 CYS A CA 1
ATOM 1677 C C . CYS A 1 219 ? 8.031 -0.729 6.980 1.00 94.56 219 CYS A C 1
ATOM 1679 O O . CYS A 1 219 ? 8.207 -0.001 5.998 1.00 94.56 219 CYS A O 1
ATOM 1681 N N . THR A 1 220 ? 8.905 -0.768 7.986 1.00 88.25 220 THR A N 1
ATOM 1682 C CA . THR A 1 220 ? 10.090 0.113 8.085 1.00 88.25 220 THR A CA 1
ATOM 1683 C C . THR A 1 220 ? 11.095 -0.093 6.948 1.00 88.25 220 THR A C 1
ATOM 1685 O O . THR A 1 220 ? 11.875 0.803 6.627 1.00 88.25 220 THR A O 1
ATOM 1688 N N . SER A 1 221 ? 11.026 -1.238 6.258 1.00 83.44 221 SER A N 1
ATOM 1689 C CA . SER A 1 221 ? 11.892 -1.566 5.122 1.00 83.44 221 SER A CA 1
ATOM 1690 C C . SER A 1 221 ? 13.383 -1.473 5.520 1.00 83.44 221 SER A C 1
ATOM 1692 O O . SER A 1 221 ? 13.757 -1.794 6.653 1.00 83.44 221 SER A O 1
ATOM 1694 N N . ALA A 1 222 ? 14.261 -1.062 4.604 1.00 82.56 222 ALA A N 1
ATOM 1695 C CA . ALA A 1 222 ? 15.686 -0.869 4.891 1.00 82.56 222 ALA A CA 1
ATOM 1696 C C . ALA A 1 222 ? 16.017 0.527 5.461 1.00 82.56 222 ALA A C 1
ATOM 1698 O O . ALA A 1 222 ? 17.181 0.909 5.514 1.00 82.56 222 ALA A O 1
ATOM 1699 N N . ASN A 1 223 ? 15.011 1.311 5.860 1.00 85.69 223 ASN A N 1
ATOM 1700 C CA . ASN A 1 223 ? 15.218 2.677 6.324 1.00 85.69 223 ASN A CA 1
ATOM 1701 C C . ASN A 1 223 ? 15.520 2.692 7.829 1.00 85.69 223 ASN A C 1
ATOM 1703 O O . ASN A 1 223 ? 14.613 2.658 8.662 1.00 85.69 223 ASN A O 1
ATOM 1707 N N . GLU A 1 224 ? 16.808 2.720 8.175 1.00 87.12 224 GLU A N 1
ATOM 1708 C CA . GLU A 1 224 ? 17.287 2.684 9.563 1.00 87.12 224 GLU A CA 1
ATOM 1709 C C . GLU A 1 224 ? 16.749 3.851 10.403 1.00 87.12 224 GLU A C 1
ATOM 1711 O O . GLU A 1 224 ? 16.381 3.671 11.564 1.00 87.12 224 GLU A O 1
ATOM 1716 N N . MET A 1 225 ? 16.654 5.039 9.805 1.00 90.56 225 MET A N 1
ATOM 1717 C CA . MET A 1 225 ? 16.155 6.238 10.471 1.00 90.56 225 MET A CA 1
ATOM 1718 C C . MET A 1 225 ? 14.687 6.073 10.885 1.00 90.56 225 MET A C 1
ATOM 1720 O O . MET A 1 225 ? 14.361 6.259 12.058 1.00 90.56 225 MET A O 1
ATOM 1724 N N . ILE A 1 226 ? 13.827 5.607 9.973 1.00 91.56 226 ILE A N 1
ATOM 1725 C CA . ILE A 1 226 ? 12.423 5.292 10.282 1.00 91.56 226 ILE A CA 1
ATOM 1726 C C . ILE A 1 226 ? 12.334 4.159 11.313 1.00 91.56 226 ILE A C 1
ATOM 1728 O O . ILE A 1 226 ? 11.547 4.235 12.259 1.00 91.56 226 ILE A O 1
ATOM 1732 N N . ARG A 1 227 ? 13.169 3.120 11.168 1.00 91.25 227 ARG A N 1
ATOM 1733 C CA . ARG A 1 227 ? 13.203 1.968 12.078 1.00 91.25 227 ARG A CA 1
ATOM 1734 C C . ARG A 1 227 ? 13.525 2.380 13.513 1.00 91.25 227 ARG A C 1
ATOM 1736 O O . ARG A 1 227 ? 12.880 1.879 14.429 1.00 91.25 227 ARG A O 1
ATOM 1743 N N . LYS A 1 228 ? 14.492 3.278 13.716 1.00 92.19 228 LYS A N 1
ATOM 1744 C CA . LYS A 1 228 ? 14.857 3.799 15.041 1.00 92.19 228 LYS A CA 1
ATOM 1745 C C . LYS A 1 228 ? 13.791 4.743 15.592 1.00 92.19 228 LYS A C 1
ATOM 1747 O O . LYS A 1 228 ? 13.378 4.573 16.733 1.00 92.19 228 LYS A O 1
ATOM 1752 N N . ALA A 1 229 ? 13.318 5.688 14.779 1.00 94.19 229 ALA A N 1
ATOM 1753 C CA . ALA A 1 229 ? 12.383 6.721 15.221 1.00 94.19 229 ALA A CA 1
ATOM 1754 C C . ALA A 1 229 ? 11.029 6.157 15.683 1.00 94.19 229 ALA A C 1
ATOM 1756 O O . ALA A 1 229 ? 10.470 6.623 16.671 1.00 94.19 229 ALA A O 1
ATOM 1757 N N . LEU A 1 230 ? 10.505 5.138 14.995 1.00 95.75 230 LEU A N 1
ATOM 1758 C CA . LEU A 1 230 ? 9.182 4.582 15.302 1.00 95.75 230 LEU A CA 1
ATOM 1759 C C . LEU A 1 230 ? 9.204 3.467 16.354 1.00 95.75 230 LEU A C 1
ATOM 1761 O O . LEU A 1 230 ? 8.154 3.114 16.887 1.00 95.75 230 LEU A O 1
ATOM 1765 N N . ALA A 1 231 ? 10.373 2.907 16.670 1.00 94.38 231 ALA A N 1
ATOM 1766 C CA . ALA A 1 231 ? 10.475 1.722 17.515 1.00 94.38 231 ALA A CA 1
ATOM 1767 C C . ALA A 1 231 ? 9.934 1.920 18.936 1.00 94.38 231 ALA A C 1
ATOM 1769 O O . ALA A 1 231 ? 9.278 1.029 19.466 1.00 94.38 231 ALA A O 1
ATOM 1770 N N . GLU A 1 232 ? 10.185 3.079 19.549 1.00 91.31 232 GLU A N 1
ATOM 1771 C CA . GLU A 1 232 ? 9.725 3.362 20.917 1.00 91.31 232 GLU A CA 1
ATOM 1772 C C . GLU A 1 232 ? 8.200 3.493 21.011 1.00 91.31 232 GLU A C 1
ATOM 1774 O O . GLU A 1 232 ? 7.621 3.270 22.072 1.00 91.31 232 GLU A O 1
ATOM 1779 N N . LYS A 1 233 ? 7.547 3.827 19.892 1.00 94.88 233 LYS A N 1
ATOM 1780 C CA . LYS A 1 233 ? 6.089 3.974 19.784 1.00 94.88 233 LYS A CA 1
ATOM 1781 C C . LYS A 1 233 ? 5.399 2.688 19.324 1.00 94.88 233 LYS A C 1
ATOM 1783 O O . LYS A 1 233 ? 4.191 2.549 19.505 1.00 94.88 233 LYS A O 1
ATOM 1788 N N . ALA A 1 234 ? 6.142 1.751 18.738 1.00 97.12 234 ALA A N 1
ATOM 1789 C CA . ALA A 1 234 ? 5.604 0.488 18.260 1.00 97.12 234 ALA A CA 1
ATOM 1790 C C . ALA A 1 234 ? 5.154 -0.408 19.427 1.00 97.12 234 ALA A C 1
ATOM 1792 O O . ALA A 1 234 ? 5.875 -0.630 20.398 1.00 97.12 234 ALA A O 1
ATOM 1793 N N . LEU A 1 235 ? 3.956 -0.980 19.307 1.00 97.31 235 LEU A N 1
ATOM 1794 C CA . LEU A 1 235 ? 3.370 -1.891 20.296 1.00 97.31 235 LEU A CA 1
ATOM 1795 C C . LEU A 1 235 ? 3.772 -3.354 20.074 1.00 97.31 235 LEU A C 1
ATOM 1797 O O . LEU A 1 235 ? 3.558 -4.199 20.955 1.00 97.31 235 LEU A O 1
ATOM 1801 N N . MET A 1 236 ? 4.253 -3.661 18.868 1.00 96.31 236 MET A N 1
ATOM 1802 C CA . MET A 1 236 ? 4.687 -4.977 18.412 1.00 96.31 236 MET A CA 1
ATOM 1803 C C . MET A 1 236 ? 5.555 -4.827 17.155 1.00 96.31 236 MET A C 1
ATOM 1805 O O . MET A 1 236 ? 5.309 -3.946 16.331 1.00 96.31 236 MET A O 1
ATOM 1809 N N . GLN A 1 237 ? 6.540 -5.712 17.000 1.00 95.94 237 GLN A N 1
ATOM 1810 C CA . GLN A 1 237 ? 7.332 -5.866 15.781 1.00 95.94 237 GLN A CA 1
ATOM 1811 C C . GLN A 1 237 ? 7.081 -7.259 15.192 1.00 95.94 237 GLN A C 1
ATOM 1813 O O . GLN A 1 237 ? 7.166 -8.251 15.916 1.00 95.94 237 GLN A O 1
ATOM 1818 N N . LEU A 1 238 ? 6.806 -7.330 13.889 1.00 93.44 238 LEU A N 1
ATOM 1819 C CA . LEU A 1 238 ? 6.774 -8.568 13.109 1.00 93.44 238 LEU A CA 1
ATOM 1820 C C . LEU A 1 238 ? 8.005 -8.636 12.209 1.00 93.44 238 LEU A C 1
ATOM 1822 O O . LEU A 1 238 ? 8.365 -7.655 11.554 1.00 93.44 238 LEU A O 1
ATOM 1826 N N . GLY A 1 239 ? 8.633 -9.810 12.165 1.00 87.62 239 GLY A N 1
ATOM 1827 C CA . GLY A 1 239 ? 9.866 -10.027 11.418 1.00 87.62 239 GLY A CA 1
ATOM 1828 C C . GLY A 1 239 ? 11.071 -9.269 11.989 1.00 87.62 239 GLY A C 1
ATOM 1829 O O . GLY A 1 239 ? 10.961 -8.327 12.772 1.00 87.62 239 GLY A O 1
ATOM 1830 N N . VAL A 1 240 ? 12.260 -9.703 11.586 1.00 82.12 240 VAL A N 1
ATOM 1831 C CA . VAL A 1 240 ? 13.530 -9.050 11.954 1.00 82.12 240 VAL A CA 1
ATOM 1832 C C . VAL A 1 240 ? 14.203 -8.461 10.725 1.00 82.12 240 VAL A C 1
ATOM 1834 O O . VAL A 1 240 ? 14.708 -7.346 10.718 1.00 82.12 240 VAL A O 1
ATOM 1837 N N . THR A 1 241 ? 14.155 -9.220 9.643 1.00 75.31 241 THR A N 1
ATOM 1838 C CA . THR A 1 241 ? 14.803 -8.903 8.383 1.00 75.31 241 THR A CA 1
ATOM 1839 C C . THR A 1 241 ? 14.150 -7.722 7.655 1.00 75.31 241 THR A C 1
ATOM 1841 O O . THR A 1 241 ? 14.836 -6.861 7.106 1.00 75.31 241 THR A O 1
ATOM 1844 N N . ILE A 1 242 ? 12.817 -7.678 7.660 1.00 80.38 242 ILE A N 1
ATOM 1845 C CA . ILE A 1 242 ? 12.011 -6.547 7.191 1.00 80.38 242 ILE A CA 1
ATOM 1846 C C . ILE A 1 242 ? 11.035 -6.243 8.321 1.00 80.38 242 ILE A C 1
ATOM 1848 O O . ILE A 1 242 ? 9.978 -6.871 8.386 1.00 80.38 242 ILE A O 1
ATOM 1852 N N . PRO A 1 243 ? 11.418 -5.360 9.259 1.00 89.00 243 PRO A N 1
ATOM 1853 C CA . PRO A 1 243 ? 10.602 -5.102 10.429 1.00 89.00 243 PRO A CA 1
ATOM 1854 C C . PRO A 1 243 ? 9.320 -4.379 10.046 1.00 89.00 243 PRO A C 1
ATOM 1856 O O . PRO A 1 243 ? 9.333 -3.324 9.397 1.00 89.00 243 PRO A O 1
ATOM 1859 N N . VAL A 1 244 ? 8.222 -4.943 10.512 1.00 95.88 244 VAL A N 1
ATOM 1860 C CA . VAL A 1 244 ? 6.892 -4.365 10.445 1.00 95.88 244 VAL A CA 1
ATOM 1861 C C . VAL A 1 244 ? 6.499 -3.952 11.851 1.00 95.88 244 VAL A C 1
ATOM 1863 O O . VAL A 1 244 ? 6.460 -4.782 12.756 1.00 95.88 244 VAL A O 1
ATOM 1866 N N . TYR A 1 245 ? 6.215 -2.672 12.042 1.00 97.75 245 TYR A N 1
ATOM 1867 C CA . TYR A 1 245 ? 5.760 -2.140 13.316 1.00 97.75 245 TYR A CA 1
ATOM 1868 C C . TYR A 1 245 ? 4.257 -1.989 13.339 1.00 97.75 245 TYR A C 1
ATOM 1870 O O . TYR A 1 245 ? 3.652 -1.441 12.418 1.00 97.75 245 TYR A O 1
ATOM 1878 N N . ILE A 1 246 ? 3.678 -2.452 14.436 1.00 98.31 246 ILE A N 1
ATOM 1879 C CA . ILE A 1 246 ? 2.271 -2.275 14.741 1.00 98.31 246 ILE A CA 1
ATOM 1880 C C . ILE A 1 246 ? 2.163 -1.107 15.708 1.00 98.31 246 ILE A C 1
ATOM 1882 O O . ILE A 1 246 ? 2.697 -1.154 16.817 1.00 98.31 246 ILE A O 1
ATOM 1886 N N . MET A 1 247 ? 1.508 -0.047 15.259 1.00 98.31 247 MET A N 1
ATOM 1887 C CA . MET A 1 247 ? 1.539 1.272 15.890 1.00 98.31 247 MET A CA 1
ATOM 1888 C C . MET A 1 247 ? 0.258 1.584 16.672 1.00 98.31 247 MET A C 1
ATOM 1890 O O . MET A 1 247 ? 0.255 2.485 17.506 1.00 98.31 247 MET A O 1
ATOM 1894 N N . SER A 1 248 ? -0.824 0.826 16.456 1.00 98.38 248 SER A N 1
ATOM 1895 C CA . SER A 1 248 ? -2.103 1.022 17.144 1.00 98.38 248 SER A CA 1
ATOM 1896 C C . SER A 1 248 ? -2.611 -0.248 17.824 1.00 98.38 248 SER A C 1
ATOM 1898 O O . SER A 1 248 ? -2.256 -1.369 17.453 1.00 98.38 248 SER A O 1
ATOM 1900 N N . ARG A 1 249 ? -3.460 -0.075 18.849 1.00 98.19 249 ARG A N 1
ATOM 1901 C CA . ARG A 1 249 ? -4.086 -1.201 19.564 1.00 98.19 249 ARG A CA 1
ATOM 1902 C C . ARG A 1 249 ? -5.000 -2.008 18.645 1.00 98.19 249 ARG A C 1
ATOM 1904 O O . ARG A 1 249 ? -4.844 -3.217 18.580 1.00 98.19 249 ARG A O 1
ATOM 1911 N N . LYS A 1 250 ? -5.840 -1.320 17.861 1.00 97.50 250 LYS A N 1
ATOM 1912 C CA . LYS A 1 250 ? -6.706 -1.925 16.837 1.00 97.50 250 LYS A CA 1
ATOM 1913 C C . LYS A 1 250 ? -5.913 -2.861 15.925 1.00 97.50 250 LYS A C 1
ATOM 1915 O O . LYS A 1 250 ? -6.274 -4.017 15.749 1.00 97.50 250 LYS A O 1
ATOM 1920 N N . MET A 1 251 ? -4.792 -2.382 15.388 1.00 98.31 251 MET A N 1
ATOM 1921 C CA . MET A 1 251 ? -3.966 -3.199 14.503 1.00 98.31 251 MET A CA 1
ATOM 1922 C C . MET A 1 251 ? -3.273 -4.344 15.238 1.00 98.31 251 MET A C 1
ATOM 1924 O O . MET A 1 251 ? -3.114 -5.419 14.671 1.00 98.31 251 MET A O 1
ATOM 1928 N N . LYS A 1 252 ? -2.882 -4.151 16.502 1.00 98.19 252 LYS A N 1
ATOM 1929 C CA . LYS A 1 252 ? -2.328 -5.230 17.326 1.00 98.19 252 LYS A CA 1
ATOM 1930 C C . LYS A 1 252 ? -3.328 -6.365 17.509 1.00 98.19 252 LYS A C 1
ATOM 1932 O O . LYS A 1 252 ? -2.929 -7.515 17.367 1.00 98.19 252 LYS A O 1
ATOM 1937 N N . ASP A 1 253 ? -4.593 -6.051 17.754 1.00 98.12 253 ASP A N 1
ATOM 1938 C CA . ASP A 1 253 ? -5.645 -7.058 17.900 1.00 98.12 253 ASP A CA 1
ATOM 1939 C C . ASP A 1 253 ? -5.846 -7.832 16.586 1.00 98.12 253 ASP A C 1
ATOM 1941 O O . ASP A 1 253 ? -5.793 -9.060 16.587 1.00 98.12 253 ASP A O 1
ATOM 1945 N N . ILE A 1 254 ? -5.935 -7.128 15.448 1.00 98.31 254 ILE A N 1
ATOM 1946 C CA . ILE A 1 254 ? -6.026 -7.744 14.107 1.00 98.31 254 ILE A CA 1
ATOM 1947 C C . ILE A 1 254 ? -4.838 -8.677 13.843 1.00 98.31 254 ILE A C 1
ATOM 1949 O O . ILE A 1 254 ? -5.013 -9.799 13.374 1.00 98.31 254 ILE A O 1
ATOM 1953 N N . ILE A 1 255 ? -3.617 -8.234 14.157 1.00 97.94 255 ILE A N 1
ATOM 1954 C CA . ILE A 1 255 ? -2.416 -9.049 13.965 1.00 97.94 255 ILE A CA 1
ATOM 1955 C C . ILE A 1 255 ? -2.415 -10.274 14.871 1.00 97.94 255 ILE A C 1
ATOM 1957 O O . ILE A 1 255 ? -2.016 -11.339 14.420 1.00 97.94 255 ILE A O 1
ATOM 1961 N N . LEU A 1 256 ? -2.846 -10.167 16.126 1.00 97.44 256 LEU A N 1
ATOM 1962 C CA . LEU A 1 256 ? -2.905 -11.332 17.007 1.00 97.44 256 LEU A CA 1
ATOM 1963 C C . LEU A 1 256 ? -3.893 -12.382 16.491 1.00 97.44 256 LEU A C 1
ATOM 1965 O O . LEU A 1 256 ? -3.583 -13.566 16.573 1.00 97.44 256 LEU A O 1
ATOM 1969 N N . GLU A 1 257 ? -5.022 -11.969 15.912 1.00 97.94 257 GLU A N 1
ATOM 1970 C CA . GLU A 1 257 ? -5.933 -12.888 15.220 1.00 97.94 257 GLU A CA 1
ATOM 1971 C C . GLU A 1 257 ? -5.290 -13.486 13.958 1.00 97.94 257 GLU A C 1
ATOM 1973 O O . GLU A 1 257 ? -5.353 -14.697 13.761 1.00 97.94 257 GLU A O 1
ATOM 1978 N N . TYR A 1 258 ? -4.575 -12.685 13.160 1.00 96.88 258 TYR A N 1
ATOM 1979 C CA . TYR A 1 258 ? -3.838 -13.174 11.987 1.00 96.88 258 TYR A CA 1
ATOM 1980 C C . TYR A 1 258 ? -2.789 -14.229 12.357 1.00 96.88 258 TYR A C 1
ATOM 1982 O O . TYR A 1 258 ? -2.678 -15.269 11.712 1.00 96.88 258 TYR A O 1
ATOM 1990 N N . LEU A 1 259 ? -2.032 -13.986 13.430 1.00 95.56 259 LEU A N 1
ATOM 1991 C CA . LEU A 1 259 ? -0.983 -14.885 13.904 1.00 95.56 259 LEU A CA 1
ATOM 1992 C C . LEU A 1 259 ? -1.526 -16.240 14.384 1.00 95.56 259 LEU A C 1
ATOM 1994 O O . LEU A 1 259 ? -0.784 -17.216 14.329 1.00 95.56 259 LEU A O 1
ATOM 1998 N N . LYS A 1 260 ? -2.789 -16.332 14.830 1.00 94.88 260 LYS A N 1
ATOM 1999 C CA . LYS A 1 260 ? -3.406 -17.618 15.214 1.00 94.88 260 LYS A CA 1
ATOM 2000 C C . LYS A 1 260 ? -3.589 -18.563 14.027 1.00 94.88 260 LYS A C 1
ATOM 2002 O O . LYS A 1 260 ? -3.604 -19.772 14.228 1.00 94.88 260 LYS A O 1
ATOM 2007 N N . GLU A 1 261 ? -3.744 -18.020 12.822 1.00 93.31 261 GLU A N 1
ATOM 2008 C CA . GLU A 1 261 ? -3.988 -18.787 11.593 1.00 93.31 261 GLU A CA 1
ATOM 2009 C C . GLU A 1 261 ? -2.725 -18.977 10.739 1.00 93.31 261 GLU A C 1
ATOM 2011 O O . GLU A 1 261 ? -2.778 -19.587 9.672 1.00 93.31 261 GLU A O 1
ATOM 2016 N N . LEU A 1 262 ? -1.574 -18.462 11.183 1.00 89.94 262 LEU A N 1
ATOM 2017 C CA . LEU A 1 262 ? -0.309 -18.697 10.499 1.00 89.94 262 LEU A CA 1
ATOM 2018 C C . LEU A 1 262 ? 0.188 -20.122 10.735 1.00 89.94 262 LEU A C 1
ATOM 2020 O O . LEU A 1 262 ? 0.482 -20.507 11.864 1.00 89.94 262 LEU A O 1
ATOM 2024 N N . ASP A 1 263 ? 0.418 -20.849 9.644 1.00 87.31 263 ASP A N 1
ATOM 2025 C CA . ASP A 1 263 ? 1.078 -22.161 9.636 1.00 87.31 263 ASP A CA 1
ATOM 2026 C C . ASP A 1 263 ? 2.616 -22.043 9.763 1.00 87.31 263 ASP A C 1
ATOM 2028 O O . ASP A 1 263 ? 3.398 -22.688 9.068 1.00 87.31 263 ASP A O 1
ATOM 2032 N N . GLU A 1 264 ? 3.076 -21.133 10.623 1.00 88.56 264 GLU A N 1
ATOM 2033 C CA . GLU A 1 264 ? 4.489 -20.883 10.899 1.00 88.56 264 GLU A CA 1
ATOM 2034 C C . GLU A 1 264 ? 4.736 -20.918 12.406 1.00 88.56 264 GLU A C 1
ATOM 2036 O O . GLU A 1 264 ? 3.921 -20.469 13.212 1.00 88.56 264 GLU A O 1
ATOM 2041 N N . LYS A 1 265 ? 5.904 -21.419 12.818 1.00 90.62 265 LYS A N 1
ATOM 2042 C CA . LYS A 1 265 ? 6.298 -21.387 14.231 1.00 90.62 265 LYS A CA 1
ATOM 2043 C C . LYS A 1 265 ? 6.577 -19.946 14.655 1.00 90.62 265 LYS A C 1
ATOM 2045 O O . LYS A 1 265 ? 7.388 -19.260 14.034 1.00 90.62 265 LYS A O 1
ATOM 2050 N N . LEU A 1 266 ? 5.960 -19.515 15.753 1.00 91.88 266 LEU A N 1
ATOM 2051 C CA . LEU A 1 266 ? 6.095 -18.158 16.282 1.00 91.88 266 LEU A CA 1
ATOM 2052 C C . LEU A 1 266 ? 6.954 -18.133 17.552 1.00 91.88 266 LEU A C 1
ATOM 2054 O O . LEU A 1 266 ? 6.792 -18.964 18.444 1.00 91.88 266 LEU A O 1
ATOM 2058 N N . LEU A 1 267 ? 7.830 -17.132 17.663 1.00 90.19 267 LEU A N 1
ATOM 2059 C CA . LEU A 1 267 ? 8.544 -16.793 18.894 1.00 90.19 267 LEU A CA 1
ATOM 2060 C C . LEU A 1 267 ? 8.019 -15.459 19.426 1.00 90.19 267 LEU A C 1
ATOM 2062 O O . LEU A 1 267 ? 8.169 -14.426 18.776 1.00 90.19 267 LEU A O 1
ATOM 2066 N N . ILE A 1 268 ? 7.465 -15.467 20.638 1.00 92.00 268 ILE A N 1
ATOM 2067 C CA . ILE A 1 268 ? 7.037 -14.253 21.339 1.00 92.00 268 ILE A CA 1
ATOM 2068 C C . ILE A 1 268 ? 7.930 -14.074 22.562 1.00 92.00 268 ILE A C 1
ATOM 2070 O O . ILE A 1 268 ? 7.962 -14.917 23.456 1.00 92.00 268 ILE A O 1
ATOM 2074 N N . ARG A 1 269 ? 8.661 -12.960 22.613 1.00 90.25 269 ARG A N 1
ATOM 2075 C CA . ARG A 1 269 ? 9.530 -12.610 23.742 1.00 90.25 269 ARG A CA 1
ATOM 2076 C C . ARG A 1 269 ? 9.436 -11.129 24.071 1.00 90.25 269 ARG A C 1
ATOM 2078 O O . ARG A 1 269 ? 9.173 -10.302 23.203 1.00 90.25 269 ARG A O 1
ATOM 2085 N N . ARG A 1 270 ? 9.720 -10.783 25.327 1.00 90.25 270 ARG A N 1
ATOM 2086 C CA . ARG A 1 270 ? 9.925 -9.386 25.733 1.00 90.25 270 ARG A CA 1
ATOM 2087 C C . ARG A 1 270 ? 11.292 -8.901 25.239 1.00 90.25 270 ARG A C 1
ATOM 2089 O O . ARG A 1 270 ? 12.287 -9.615 25.385 1.00 90.25 270 ARG A O 1
ATOM 2096 N N . VAL A 1 271 ? 11.323 -7.704 24.656 1.00 91.06 271 VAL A N 1
ATOM 2097 C CA . VAL A 1 271 ? 12.504 -7.027 24.090 1.00 91.06 271 VAL A CA 1
ATOM 2098 C C . VAL A 1 271 ? 12.287 -5.513 24.098 1.00 91.06 271 VAL A C 1
ATOM 2100 O O . VAL A 1 271 ? 11.147 -5.055 24.142 1.00 91.06 271 VAL A O 1
ATOM 2103 N N . LYS A 1 272 ? 13.376 -4.742 24.014 1.00 90.69 272 LYS A N 1
ATOM 2104 C CA . LYS A 1 272 ? 13.319 -3.344 23.572 1.00 90.69 272 LYS A CA 1
ATOM 2105 C C . LYS A 1 272 ? 13.331 -3.328 22.039 1.00 90.69 272 LYS A C 1
ATOM 2107 O O . LYS A 1 272 ? 14.109 -4.068 21.442 1.00 90.69 272 LYS A O 1
ATOM 2112 N N . LEU A 1 273 ? 12.472 -2.518 21.422 1.00 91.31 273 LEU A N 1
ATOM 2113 C CA . LEU A 1 273 ? 12.455 -2.320 19.971 1.00 91.31 273 LEU A CA 1
ATOM 2114 C C . LEU A 1 273 ? 13.423 -1.180 19.573 1.00 91.31 273 LEU A C 1
ATOM 2116 O O . LEU A 1 273 ? 13.608 -0.261 20.376 1.00 91.31 273 LEU A O 1
ATOM 2120 N N . PRO A 1 274 ? 14.029 -1.195 18.365 1.00 89.19 274 PRO A N 1
ATOM 2121 C CA . PRO A 1 274 ? 13.966 -2.262 17.361 1.00 89.19 274 PRO A CA 1
ATOM 2122 C C . PRO A 1 274 ? 14.648 -3.534 17.864 1.00 89.19 274 PRO A C 1
ATOM 2124 O O . PRO A 1 274 ? 15.737 -3.469 18.434 1.00 89.19 274 PRO A O 1
ATOM 2127 N N . TYR A 1 275 ? 14.031 -4.692 17.630 1.00 88.56 275 TYR A N 1
ATOM 2128 C CA . TYR A 1 275 ? 14.741 -5.953 17.807 1.00 88.56 275 TYR A CA 1
ATOM 2129 C C . TYR A 1 275 ? 15.474 -6.301 16.517 1.00 88.56 275 TYR A C 1
ATOM 2131 O O . TYR A 1 275 ? 14.858 -6.464 15.462 1.00 88.56 275 TYR A O 1
ATOM 2139 N N . GLU A 1 276 ? 16.789 -6.432 16.625 1.00 83.06 276 GLU A N 1
ATOM 2140 C CA . GLU A 1 276 ? 17.662 -6.897 15.556 1.00 83.06 276 GLU A CA 1
ATOM 2141 C C . GLU A 1 276 ? 18.311 -8.208 15.993 1.00 83.06 276 GLU A C 1
ATOM 2143 O O . GLU A 1 276 ? 18.722 -8.364 17.148 1.00 83.06 276 GLU A O 1
ATOM 2148 N N . GLU A 1 277 ? 18.381 -9.170 15.078 1.00 75.50 277 GLU A N 1
ATOM 2149 C CA . GLU A 1 277 ? 19.011 -10.454 15.347 1.00 75.50 277 GLU A CA 1
ATOM 2150 C C . GLU A 1 277 ? 20.520 -10.237 15.426 1.00 75.50 277 GLU A C 1
ATOM 2152 O O . GLU A 1 277 ? 21.186 -9.943 14.435 1.00 75.50 277 GLU A O 1
ATOM 2157 N N . LYS A 1 278 ? 21.059 -10.343 16.639 1.00 63.47 278 LYS A N 1
ATOM 2158 C CA . LYS A 1 278 ? 22.498 -10.415 16.869 1.00 63.47 278 LYS A CA 1
ATOM 2159 C C . LYS A 1 278 ? 22.848 -11.883 17.031 1.00 63.47 278 LYS A C 1
ATOM 2161 O O . LYS A 1 278 ? 22.471 -12.496 18.026 1.00 63.47 278 LYS A O 1
ATOM 2166 N N . TYR A 1 279 ? 23.544 -12.446 16.049 1.00 46.62 279 TYR A N 1
ATOM 2167 C CA . TYR A 1 279 ? 24.073 -13.798 16.159 1.00 46.62 279 TYR A CA 1
ATOM 2168 C C . TYR A 1 279 ? 25.248 -13.776 17.143 1.00 46.62 279 TYR A C 1
ATOM 2170 O O . TYR A 1 279 ? 26.295 -13.207 16.849 1.00 46.62 279 TYR A O 1
ATOM 2178 N N . THR A 1 280 ? 25.061 -14.327 18.343 1.00 43.50 280 THR A N 1
ATOM 2179 C CA . THR A 1 280 ? 26.075 -14.309 19.414 1.00 43.50 280 THR A CA 1
ATOM 2180 C C . THR A 1 280 ? 26.805 -15.641 19.575 1.00 43.50 280 THR A C 1
ATOM 2182 O O . THR A 1 280 ? 27.409 -15.879 20.617 1.00 43.50 280 THR A O 1
ATOM 2185 N N . ALA A 1 281 ? 26.758 -16.536 18.584 1.00 41.09 281 ALA A N 1
ATOM 2186 C CA . ALA A 1 281 ? 27.558 -17.752 18.645 1.00 41.09 281 ALA A CA 1
ATOM 2187 C C . ALA A 1 281 ? 29.027 -17.413 18.354 1.00 41.09 281 ALA A C 1
ATOM 2189 O O . ALA A 1 281 ? 29.435 -17.282 17.203 1.00 41.09 281 ALA A O 1
ATOM 2190 N N . THR A 1 282 ? 29.824 -17.284 19.408 1.00 43.22 282 THR A N 1
ATOM 2191 C CA . THR A 1 282 ? 31.280 -17.404 19.329 1.00 43.22 282 THR A CA 1
ATOM 2192 C C . THR A 1 282 ? 31.638 -18.851 19.633 1.00 43.22 282 THR A C 1
ATOM 2194 O O . THR A 1 282 ? 31.480 -19.305 20.765 1.00 43.22 282 THR A O 1
ATOM 2197 N N . CYS A 1 283 ? 32.096 -19.593 18.624 1.00 40.59 283 CYS A N 1
ATOM 2198 C CA . CYS A 1 283 ? 32.776 -20.861 18.861 1.00 40.59 283 CYS A CA 1
ATOM 2199 C C . CYS A 1 283 ? 34.102 -20.539 19.558 1.00 40.59 283 CYS A C 1
ATOM 2201 O O . CYS A 1 283 ? 34.993 -19.965 18.940 1.00 40.59 283 CYS A O 1
ATOM 2203 N N . SER A 1 284 ? 34.247 -20.905 20.831 1.00 51.72 284 SER A N 1
ATOM 2204 C CA . SER A 1 284 ? 35.493 -20.707 21.587 1.00 51.72 284 SER A CA 1
ATOM 2205 C C . SER A 1 284 ? 36.674 -21.535 21.057 1.00 51.72 284 SER A C 1
ATOM 2207 O O . SER A 1 284 ? 37.785 -21.357 21.535 1.00 51.72 284 SER A O 1
ATOM 2209 N N . ASN A 1 285 ? 36.434 -22.423 20.082 1.00 51.12 285 ASN A N 1
ATOM 2210 C CA . ASN A 1 285 ? 37.407 -23.349 19.493 1.00 51.12 285 ASN A CA 1
ATOM 2211 C C . ASN A 1 285 ? 37.600 -23.185 17.973 1.00 51.12 285 ASN A C 1
ATOM 2213 O O . ASN A 1 285 ? 38.234 -24.036 17.356 1.00 51.12 285 ASN A O 1
ATOM 2217 N N . CYS A 1 286 ? 37.038 -22.151 17.341 1.00 44.44 286 CYS A N 1
ATOM 2218 C CA . CYS A 1 286 ? 37.097 -22.015 15.886 1.00 44.44 286 CYS A CA 1
ATOM 2219 C C . CYS A 1 286 ? 37.856 -20.741 15.500 1.00 44.44 286 CYS A C 1
ATOM 2221 O O . CYS A 1 286 ? 37.254 -19.679 15.356 1.00 44.44 286 CYS A O 1
ATOM 2223 N N . GLU A 1 287 ? 39.172 -20.860 15.317 1.00 45.41 287 GLU A N 1
ATOM 2224 C CA . GLU A 1 287 ? 39.972 -19.891 14.563 1.00 45.41 287 GLU A CA 1
ATOM 2225 C C . GLU A 1 287 ? 39.682 -20.084 13.068 1.00 45.41 287 GLU A C 1
ATOM 2227 O O . GLU A 1 287 ? 40.194 -21.009 12.442 1.00 45.41 287 GLU A O 1
ATOM 2232 N N . TRP A 1 288 ? 38.834 -19.235 12.489 1.00 40.56 288 TRP A N 1
ATOM 2233 C CA . TRP A 1 288 ? 38.752 -19.086 11.035 1.00 40.56 288 TRP A CA 1
ATOM 2234 C C . TRP A 1 288 ? 39.357 -17.729 10.669 1.00 40.56 288 TRP A C 1
ATOM 2236 O O . TRP A 1 288 ? 38.726 -16.692 10.884 1.00 40.56 288 TRP A O 1
ATOM 2246 N N . LEU A 1 289 ? 40.609 -17.777 10.200 1.00 33.56 289 LEU A N 1
ATOM 2247 C CA . LEU A 1 289 ? 41.276 -16.726 9.422 1.00 33.56 289 LEU A CA 1
ATOM 2248 C C . LEU A 1 289 ? 40.613 -16.575 8.047 1.00 33.56 289 LEU A C 1
ATOM 2250 O O . LEU A 1 289 ? 40.202 -17.614 7.478 1.00 33.56 289 LEU A O 1
#

Sequence (289 aa):
MRFHEALVMGSVVRIYENGFVEVVEKPRNLFCPYMLRVYGVRKSCEDVVEHVVKLKMVVFGLFTSRRGFVTSKVVSFGTSEIVSWGMEKGFFDCAVVVCDGAGTVVAKKSELVQGIGAVMNGLLKTYPISEVIKTVEDMGGVVLDKENALIDQVKGVSKAAEIGCRKVAVSVIGARCWEISEVREAEKKLGIDVTVFSTCNTLAKQECITHMEKADYVCTSANEMIRKALAEKALMQLGVTIPVYIMSRKMKDIILEYLKELDEKLLIRRVKLPYEEKYTATCSNCEWL